Protein AF-A0A372RBR1-F1 (afdb_monomer_lite)

Secondary structure (DSSP, 8-state):
--------HHHHHHHHHHTT-------HHHHHHHHHHHHHHHHHHHHHHHHHHHHHHH---S-----TT---HHHHHHHHHHHHHHHHHHHHHHHHHHHHHTT-HHHHHHHHHHHHHHHHHHHHHHHHS-SS----HHHHHHHHHHHHHHHHHHHHHHHHHHHSHHHHTS-HHHHHHHHHHHHHHHHHHHHHHT--TT---TTHHHHHHHHHHHHH-S--SS-PEEEPTTS-EEE--S--S-S-----

Radius of gyration: 24.61 Å; chains: 1; bounding box: 73×68×64 Å

Sequence (248 aa):
MNTLGSISSETFQEMLSRVGISIAKVDRRIYLDAFFEIVNIQKILHREILFIIQELSKESTPTATIIENTLSIKEVWKKFIERLQFSIYDHLNTIGEIAESTHYSRHLLLVNVEILEFDLKLLTYKVRFPPNESTDFDDTKAIQERITEKCEDIKKRIMNLIESQRYKNSEEEFKNDIHLRLVNLLEYCNEIENWDVNLTDTSNIEEILETHQAIKTEFKSSGHWYECPNGHPCMIEDDYDGAMQMNK

Foldseek 3Di:
DDPPDPDDPVNVCVVCVVVVNDDPPPPVVVVLVVLVVVLVVLVVVLLVLVVVLVVVVVPDDPDDDCPPPDDPPSNVSVVVSVVSLVVSLVSLVVSLVVCVVVVVLLSNLVSLLVNLVSLLVVLLVCLVPPPDPDPDPVVQVVNLVVLLVSLVVSLVSLVVSCPDPSLVPDDPVSSVVSVVSSVVSNVSSVVSSPDDSPDPCSPVVVVVVVVVVVVVPPDPDDFDFDQDPVRDTDGDDPPPPDDDDDDD

pLDDT: mean 71.59, std 20.49, range [30.97, 96.56]

Structure (mmCIF, N/CA/C/O backbone):
data_AF-A0A372RBR1-F1
#
_entry.id   AF-A0A372RBR1-F1
#
loop_
_atom_site.group_PDB
_atom_site.id
_atom_site.type_symbol
_atom_site.label_atom_id
_atom_site.label_alt_id
_atom_site.label_comp_id
_atom_site.label_asym_id
_atom_site.label_entity_id
_atom_site.label_seq_id
_atom_site.pdbx_PDB_ins_code
_atom_site.Cartn_x
_atom_site.Cartn_y
_atom_site.Cartn_z
_atom_site.occupancy
_atom_site.B_iso_or_equiv
_atom_site.auth_seq_id
_atom_site.auth_comp_id
_atom_site.auth_asym_id
_atom_site.auth_atom_id
_atom_site.pdbx_PDB_model_num
ATOM 1 N N . MET A 1 1 ? -51.624 -3.659 -14.888 1.00 34.47 1 MET A N 1
ATOM 2 C CA . MET A 1 1 ? -50.584 -3.005 -14.066 1.00 34.47 1 MET A CA 1
ATOM 3 C C . MET A 1 1 ? -50.560 -3.721 -12.728 1.00 34.47 1 MET A C 1
ATOM 5 O O . MET A 1 1 ? -51.483 -3.532 -11.952 1.00 34.47 1 MET A O 1
ATOM 9 N N . ASN A 1 2 ? -49.584 -4.604 -12.506 1.00 36.75 2 ASN A N 1
ATOM 10 C CA . ASN A 1 2 ? -49.439 -5.331 -11.244 1.00 36.75 2 ASN A CA 1
ATOM 11 C C . ASN A 1 2 ? -48.364 -4.634 -10.411 1.00 36.75 2 ASN A C 1
ATOM 13 O O . ASN A 1 2 ? -47.176 -4.757 -10.695 1.00 36.75 2 ASN A O 1
ATOM 17 N N . THR A 1 3 ? -48.789 -3.879 -9.405 1.00 41.62 3 THR A N 1
ATOM 18 C CA . THR A 1 3 ? -47.922 -3.340 -8.356 1.00 41.62 3 THR A CA 1
ATOM 19 C C . THR A 1 3 ? -47.575 -4.464 -7.385 1.00 41.62 3 THR A C 1
ATOM 21 O O . THR A 1 3 ? -48.285 -4.696 -6.409 1.00 41.62 3 THR A O 1
ATOM 24 N N . LEU A 1 4 ? -46.486 -5.183 -7.667 1.00 42.56 4 LEU A N 1
ATOM 25 C CA . LEU A 1 4 ? -45.757 -5.930 -6.644 1.00 42.56 4 LEU A CA 1
ATOM 26 C C . LEU A 1 4 ? -45.160 -4.895 -5.686 1.00 42.56 4 LEU A C 1
ATOM 28 O O . LEU A 1 4 ? -44.156 -4.257 -5.995 1.00 42.56 4 LEU A O 1
ATOM 32 N N . GLY A 1 5 ? -45.837 -4.668 -4.561 1.00 46.50 5 GLY A N 1
ATOM 33 C CA . GLY A 1 5 ? -45.315 -3.831 -3.489 1.00 46.50 5 GLY A CA 1
ATOM 34 C C . GLY A 1 5 ? -44.011 -4.432 -2.976 1.00 46.50 5 GLY A C 1
ATOM 35 O O . GLY A 1 5 ? -43.984 -5.588 -2.556 1.00 46.50 5 GLY A O 1
ATOM 36 N N . SER A 1 6 ? -42.927 -3.661 -3.039 1.00 51.62 6 SER A N 1
ATOM 37 C CA . SER A 1 6 ? -41.656 -4.039 -2.432 1.00 51.62 6 SER A CA 1
ATOM 38 C C . SER A 1 6 ? -41.853 -4.129 -0.921 1.00 51.62 6 SER A C 1
ATOM 40 O O . SER A 1 6 ? -42.061 -3.114 -0.254 1.00 51.62 6 SER A O 1
ATOM 42 N N . ILE A 1 7 ? -41.813 -5.341 -0.382 1.00 55.34 7 ILE A N 1
ATOM 43 C CA . ILE A 1 7 ? -41.739 -5.555 1.062 1.00 55.34 7 ILE A CA 1
ATOM 44 C C . ILE A 1 7 ? -40.402 -4.962 1.520 1.00 55.34 7 ILE A C 1
ATOM 46 O O . ILE A 1 7 ? -39.363 -5.267 0.930 1.00 55.34 7 ILE A O 1
ATOM 50 N N . SER A 1 8 ? -40.415 -4.075 2.517 1.00 61.03 8 SER A N 1
ATOM 51 C CA . SER A 1 8 ? -39.169 -3.509 3.032 1.00 61.03 8 SER A CA 1
ATOM 52 C C . SER A 1 8 ? -38.343 -4.609 3.707 1.00 61.03 8 SER A C 1
ATOM 54 O O . SER A 1 8 ? -38.883 -5.552 4.291 1.00 61.03 8 SER A O 1
ATOM 56 N N . SER A 1 9 ? -37.015 -4.498 3.612 1.00 61.41 9 SER A N 1
ATOM 57 C CA . SER A 1 9 ? -36.069 -5.462 4.197 1.00 61.41 9 SER A CA 1
ATOM 58 C C . SER A 1 9 ? -36.362 -5.731 5.681 1.00 61.41 9 SER A C 1
ATOM 60 O O . SER A 1 9 ? -36.317 -6.876 6.127 1.00 61.41 9 SER A O 1
ATOM 62 N N . GLU A 1 10 ? -36.771 -4.697 6.422 1.00 63.06 10 GLU A N 1
ATOM 63 C CA . GLU A 1 10 ? -37.164 -4.798 7.831 1.00 63.06 10 GLU A CA 1
ATOM 64 C C . GLU A 1 10 ? -38.389 -5.695 8.037 1.00 63.06 10 GLU A C 1
ATOM 66 O O . GLU A 1 10 ? -38.348 -6.590 8.880 1.00 63.06 10 GLU A O 1
ATOM 71 N N . THR A 1 11 ? -39.446 -5.536 7.231 1.00 72.56 11 THR A N 1
ATOM 72 C CA . THR A 1 11 ? -40.657 -6.365 7.347 1.00 72.56 11 THR A CA 1
ATOM 73 C C . THR A 1 11 ? -40.379 -7.826 6.994 1.00 72.56 11 THR A C 1
ATOM 75 O O . THR A 1 11 ? -40.969 -8.728 7.581 1.00 72.56 11 THR A O 1
ATOM 78 N N . PHE A 1 12 ? -39.458 -8.083 6.061 1.00 69.88 12 PHE A N 1
ATOM 79 C CA . PHE A 1 12 ? -39.050 -9.440 5.695 1.00 69.88 12 PHE A CA 1
ATOM 80 C C . PHE A 1 12 ? -38.221 -10.115 6.800 1.00 69.88 12 PHE A C 1
ATOM 82 O O . PHE A 1 12 ? -38.472 -11.273 7.135 1.00 69.88 12 PHE A O 1
ATOM 89 N N . GLN A 1 13 ? -37.285 -9.390 7.424 1.00 66.62 13 GLN A N 1
ATOM 90 C CA . GLN A 1 13 ? -36.513 -9.918 8.556 1.00 66.62 13 GLN A CA 1
ATOM 91 C C . GLN A 1 13 ? -37.384 -10.183 9.787 1.00 66.62 13 GLN A C 1
ATOM 93 O O . GLN A 1 13 ? -37.211 -11.202 10.458 1.00 66.62 13 GLN A O 1
ATOM 98 N N . GLU A 1 14 ? -38.348 -9.304 10.062 1.00 70.88 14 GLU A N 1
ATOM 99 C CA . GLU A 1 14 ? -39.308 -9.487 11.151 1.00 70.88 14 GLU A CA 1
ATOM 100 C C . GLU A 1 14 ? -40.244 -10.679 10.892 1.00 70.88 14 GLU A C 1
ATOM 102 O O . GLU A 1 14 ? -40.638 -11.394 11.813 1.00 70.88 14 GLU A O 1
ATOM 107 N N . MET A 1 15 ? -40.579 -10.938 9.626 1.00 73.12 15 MET A N 1
ATOM 108 C CA . MET A 1 15 ? -41.380 -12.098 9.249 1.00 73.12 15 MET A CA 1
ATOM 109 C C . MET A 1 15 ? -40.594 -13.401 9.437 1.00 73.12 15 MET A C 1
ATOM 111 O O . MET A 1 15 ? -41.138 -14.343 10.004 1.00 73.12 15 MET A O 1
ATOM 115 N N . LEU A 1 16 ? -39.315 -13.442 9.043 1.00 68.81 16 LEU A N 1
ATOM 116 C CA . LEU A 1 16 ? -38.440 -14.612 9.211 1.00 68.81 16 LEU A CA 1
ATOM 117 C C . LEU A 1 16 ? -38.182 -14.956 10.686 1.00 68.81 16 LEU A C 1
ATOM 119 O O . LEU A 1 16 ? -38.242 -16.132 11.056 1.00 68.81 16 LEU A O 1
ATOM 123 N N . SER A 1 17 ? -37.994 -13.946 11.543 1.00 69.44 17 SER A N 1
ATOM 124 C CA . SER A 1 17 ? -37.812 -14.159 12.985 1.00 69.44 17 SER A CA 1
ATOM 125 C C . SER A 1 17 ? -39.060 -14.752 13.651 1.00 69.44 17 SER A C 1
ATOM 127 O O . SER A 1 17 ? -38.937 -15.626 14.510 1.00 69.44 17 SER A O 1
ATOM 129 N N . ARG A 1 18 ? -40.266 -14.363 13.206 1.00 74.19 18 ARG A N 1
ATOM 130 C CA . ARG A 1 18 ? -41.540 -14.934 13.683 1.00 74.19 18 ARG A CA 1
ATOM 131 C C . ARG A 1 18 ? -41.729 -16.406 13.313 1.00 74.19 18 ARG A C 1
ATOM 133 O O . ARG A 1 18 ? -42.450 -17.099 14.025 1.00 74.19 18 ARG A O 1
ATOM 140 N N . VAL A 1 19 ? -41.090 -16.897 12.246 1.00 82.44 19 VAL A N 1
ATOM 141 C CA . VAL A 1 19 ? -41.135 -18.323 11.850 1.00 82.44 19 VAL A CA 1
ATOM 142 C C . VAL A 1 19 ? -39.991 -19.147 12.456 1.00 82.44 19 VAL A C 1
ATOM 144 O O . VAL A 1 19 ? -39.803 -20.303 12.087 1.00 82.44 19 VAL A O 1
ATOM 147 N N . GLY A 1 20 ? -39.219 -18.572 13.386 1.00 55.72 20 GLY A N 1
ATOM 148 C CA . GLY A 1 20 ? -38.101 -19.254 14.043 1.00 55.72 20 GLY A CA 1
ATOM 149 C C . GLY A 1 20 ? -36.859 -19.417 13.162 1.00 55.72 20 GLY A C 1
ATOM 150 O O . GLY A 1 20 ? -35.935 -20.133 13.541 1.00 55.72 20 GLY A O 1
ATOM 151 N N . ILE A 1 21 ? -36.812 -18.752 12.003 1.00 59.09 21 ILE A N 1
ATOM 152 C CA . ILE A 1 21 ? -35.643 -18.738 11.123 1.00 59.09 21 ILE A CA 1
ATOM 153 C C . ILE A 1 21 ? -34.755 -17.581 11.578 1.00 59.09 21 ILE A C 1
ATOM 155 O O . ILE A 1 21 ? -35.040 -16.414 11.297 1.00 59.09 21 ILE A O 1
ATOM 159 N N . SER A 1 22 ? -33.672 -17.886 12.300 1.00 54.62 22 SER A N 1
ATOM 160 C CA . SER A 1 22 ? -32.636 -16.883 12.532 1.00 54.62 22 SER A CA 1
ATOM 161 C C . SER A 1 22 ? -31.852 -16.699 11.235 1.00 54.62 22 SER A C 1
ATOM 163 O O . SER A 1 22 ? -31.306 -17.640 10.659 1.00 54.62 22 SER A O 1
ATOM 165 N N . ILE A 1 23 ? -31.820 -15.470 10.729 1.00 56.50 23 ILE A N 1
ATOM 166 C CA . ILE A 1 23 ? -30.858 -15.120 9.690 1.00 56.50 23 ILE A CA 1
ATOM 167 C C . ILE A 1 23 ? -29.516 -15.058 10.409 1.00 56.50 23 ILE A C 1
ATOM 169 O O . ILE A 1 23 ? -29.337 -14.213 11.291 1.00 56.50 23 ILE A O 1
ATOM 173 N N . ALA A 1 24 ? -28.593 -15.955 10.067 1.00 53.66 24 ALA A N 1
ATOM 174 C CA . ALA A 1 24 ? -27.222 -15.857 10.540 1.00 53.66 24 ALA A CA 1
ATOM 175 C C . ALA A 1 24 ? -26.691 -14.472 10.146 1.00 53.66 24 ALA A C 1
ATOM 177 O O . ALA A 1 24 ? -26.483 -14.179 8.967 1.00 53.66 24 ALA A O 1
ATOM 178 N N . LYS A 1 25 ? -26.530 -13.580 11.129 1.00 54.41 25 LYS A N 1
ATOM 179 C CA . LYS A 1 25 ? -25.833 -12.313 10.925 1.00 54.41 25 LYS A CA 1
ATOM 180 C C . LYS A 1 25 ? -24.358 -12.663 10.802 1.00 54.41 25 LYS A C 1
ATOM 182 O O . LYS A 1 25 ? -23.659 -12.721 11.805 1.00 54.41 25 LYS A O 1
ATOM 187 N N . VAL A 1 26 ? -23.915 -12.962 9.583 1.00 57.12 26 VAL A N 1
ATOM 188 C CA . VAL A 1 26 ? -22.483 -13.043 9.291 1.00 57.12 26 VAL A CA 1
ATOM 189 C C . VAL A 1 26 ? -21.897 -11.686 9.659 1.00 57.12 26 VAL A C 1
ATOM 191 O O . VAL A 1 26 ? -22.360 -10.659 9.151 1.00 57.12 26 VAL A O 1
ATOM 194 N N . ASP A 1 27 ? -20.946 -11.678 10.592 1.00 66.69 27 ASP A N 1
ATOM 195 C CA . ASP A 1 27 ? -20.268 -10.452 10.989 1.00 66.69 27 ASP A CA 1
ATOM 196 C C . ASP A 1 27 ? -19.600 -9.862 9.745 1.00 66.69 27 ASP A C 1
ATOM 198 O O . ASP A 1 27 ? -18.783 -10.515 9.090 1.00 66.69 27 ASP A O 1
ATOM 202 N N . ARG A 1 28 ? -19.976 -8.627 9.390 1.00 68.31 28 ARG A N 1
ATOM 203 C CA . ARG A 1 28 ? -19.452 -7.957 8.195 1.00 68.31 28 ARG A CA 1
ATOM 204 C C . ARG A 1 28 ? -17.935 -7.779 8.260 1.00 68.31 28 ARG A C 1
ATOM 206 O O . ARG A 1 28 ? -17.296 -7.656 7.218 1.00 68.31 28 ARG A O 1
ATOM 213 N N . ARG A 1 29 ? -17.373 -7.845 9.468 1.00 73.81 29 ARG A N 1
ATOM 214 C CA . ARG A 1 29 ? -15.941 -7.925 9.739 1.00 73.81 29 ARG A CA 1
ATOM 215 C C . ARG A 1 29 ? -15.238 -9.033 8.950 1.00 73.81 29 ARG A C 1
ATOM 217 O O . ARG A 1 29 ? -14.199 -8.759 8.368 1.00 73.81 29 ARG A O 1
ATOM 224 N N . ILE A 1 30 ? -15.831 -10.228 8.857 1.00 75.69 30 ILE A N 1
ATOM 225 C CA . ILE A 1 30 ? -15.223 -11.379 8.162 1.00 75.69 30 ILE A CA 1
ATOM 226 C C . ILE A 1 30 ? -15.010 -11.065 6.677 1.00 75.69 30 ILE A C 1
ATOM 228 O O . ILE A 1 30 ? -14.001 -11.453 6.097 1.00 75.69 30 ILE A O 1
ATOM 232 N N . TYR A 1 31 ? -15.934 -10.322 6.061 1.00 80.75 31 TYR A N 1
ATOM 233 C CA . TYR A 1 31 ? -15.766 -9.902 4.672 1.00 80.75 31 TYR A CA 1
ATOM 234 C C . TYR A 1 31 ? -14.637 -8.886 4.528 1.00 80.75 31 TYR A C 1
ATOM 236 O O . TYR A 1 31 ? -13.843 -9.019 3.606 1.00 80.75 31 TYR A O 1
ATOM 244 N N . LEU A 1 32 ? -14.535 -7.900 5.427 1.00 84.06 32 LEU A N 1
ATOM 245 C CA . LEU A 1 32 ? -13.436 -6.930 5.384 1.00 84.06 32 LEU A CA 1
ATOM 246 C C . LEU A 1 32 ? -12.077 -7.612 5.548 1.00 84.06 32 LEU A C 1
ATOM 248 O O . LEU A 1 32 ? -11.161 -7.306 4.791 1.00 84.06 32 LEU A O 1
ATOM 252 N N . ASP A 1 33 ? -11.973 -8.562 6.476 1.00 83.75 33 ASP A N 1
ATOM 253 C CA . ASP A 1 33 ? -10.760 -9.356 6.676 1.00 83.75 33 ASP A CA 1
ATOM 254 C C . ASP A 1 33 ? -10.421 -10.156 5.400 1.00 83.75 33 ASP A C 1
ATOM 256 O O . ASP A 1 33 ? -9.300 -10.086 4.901 1.00 83.75 33 ASP A O 1
ATOM 260 N N . ALA A 1 34 ? -11.408 -10.813 4.778 1.00 84.69 34 ALA A N 1
ATOM 261 C CA . ALA A 1 34 ? -11.207 -11.520 3.511 1.00 84.69 34 ALA A CA 1
ATOM 262 C C . ALA A 1 34 ? -10.778 -10.592 2.356 1.00 84.69 34 ALA A C 1
ATOM 264 O O . ALA A 1 34 ? -9.946 -10.969 1.532 1.00 84.69 34 ALA A O 1
ATOM 265 N N . PHE A 1 35 ? -11.316 -9.370 2.283 1.00 88.00 35 PHE A N 1
ATOM 266 C CA . PHE A 1 35 ? -10.908 -8.392 1.273 1.00 88.00 35 PHE A CA 1
ATOM 267 C C . PHE A 1 35 ? -9.479 -7.884 1.495 1.00 88.00 35 PHE A C 1
ATOM 269 O O . PHE A 1 35 ? -8.761 -7.678 0.515 1.00 88.00 35 PHE A O 1
ATOM 276 N N . PHE A 1 36 ? -9.032 -7.739 2.746 1.00 85.56 36 PHE A N 1
ATOM 277 C CA . PHE A 1 36 ? -7.623 -7.462 3.030 1.00 85.56 36 PHE A CA 1
ATOM 278 C C . PHE A 1 36 ? -6.714 -8.599 2.556 1.00 85.56 36 PHE A C 1
ATOM 280 O O . PHE A 1 36 ? -5.683 -8.320 1.945 1.00 85.56 36 PHE A O 1
ATOM 287 N N . GLU A 1 37 ? -7.115 -9.860 2.723 1.00 86.94 37 GLU A N 1
ATOM 288 C CA . GLU A 1 37 ? -6.338 -10.988 2.194 1.00 86.94 37 GLU A CA 1
ATOM 289 C C . GLU A 1 37 ? -6.259 -10.994 0.663 1.00 86.94 37 GLU A C 1
ATOM 291 O O . GLU A 1 37 ? -5.200 -11.252 0.089 1.00 86.94 37 GLU A O 1
ATOM 296 N N . ILE A 1 38 ? -7.341 -10.620 -0.026 1.00 88.62 38 ILE A N 1
ATOM 297 C CA . ILE A 1 38 ? -7.308 -10.428 -1.484 1.00 88.62 38 ILE A CA 1
ATOM 298 C C . ILE A 1 38 ? -6.285 -9.347 -1.856 1.00 88.62 38 ILE A C 1
ATOM 300 O O . ILE A 1 38 ? -5.474 -9.557 -2.760 1.00 88.62 38 ILE A O 1
ATOM 304 N N . VAL A 1 39 ? -6.280 -8.213 -1.150 1.00 87.31 39 VAL A N 1
ATOM 305 C CA . VAL A 1 39 ? -5.297 -7.141 -1.372 1.00 87.31 39 VAL A CA 1
ATOM 306 C C . VAL A 1 39 ? -3.871 -7.631 -1.103 1.00 87.31 39 VAL A C 1
ATOM 308 O O . VAL A 1 39 ? -2.970 -7.320 -1.884 1.00 87.31 39 VAL A O 1
ATOM 311 N N . ASN A 1 40 ? -3.648 -8.434 -0.061 1.00 86.81 40 ASN A N 1
ATOM 312 C CA . ASN A 1 40 ? -2.340 -9.024 0.235 1.00 86.81 40 ASN A CA 1
ATOM 313 C C . ASN A 1 40 ? -1.847 -9.904 -0.920 1.00 86.81 40 ASN A C 1
ATOM 315 O O . ASN A 1 40 ? -0.719 -9.730 -1.387 1.00 86.81 40 ASN A O 1
ATOM 319 N N . ILE A 1 41 ? -2.707 -10.779 -1.449 1.00 84.31 41 ILE A N 1
ATOM 320 C CA . ILE A 1 41 ? -2.395 -11.616 -2.617 1.00 84.31 41 ILE A CA 1
ATOM 321 C C . ILE A 1 41 ? -2.060 -10.742 -3.832 1.00 84.31 41 ILE A C 1
ATOM 323 O O . ILE A 1 41 ? -1.073 -10.989 -4.524 1.00 84.31 41 ILE A O 1
ATOM 327 N N . GLN A 1 42 ? -2.833 -9.682 -4.081 1.00 89.44 42 GLN A N 1
ATOM 328 C CA . GLN A 1 42 ? -2.553 -8.751 -5.175 1.00 89.44 42 GLN A CA 1
ATOM 329 C C . GLN A 1 42 ? -1.211 -8.026 -4.999 1.00 89.44 42 GLN A C 1
ATOM 331 O O . GLN A 1 42 ? -0.492 -7.835 -5.978 1.00 89.44 42 GLN A O 1
ATOM 336 N N . LYS A 1 43 ? -0.835 -7.653 -3.769 1.00 83.94 43 LYS A N 1
ATOM 337 C CA . LYS A 1 43 ? 0.470 -7.046 -3.460 1.00 83.94 43 LYS A CA 1
ATOM 338 C C . LYS A 1 43 ? 1.632 -8.022 -3.675 1.00 83.94 43 LYS A C 1
ATOM 340 O O . LYS A 1 43 ? 2.685 -7.591 -4.137 1.00 83.94 43 LYS A O 1
ATOM 345 N N . ILE A 1 44 ? 1.447 -9.311 -3.381 1.00 83.62 44 ILE A N 1
ATOM 346 C CA . ILE A 1 44 ? 2.433 -10.359 -3.693 1.00 83.62 44 ILE A CA 1
ATOM 347 C C . ILE A 1 44 ? 2.586 -10.487 -5.212 1.00 83.62 44 ILE A C 1
ATOM 349 O O . ILE A 1 44 ? 3.696 -10.390 -5.727 1.00 83.62 44 ILE A O 1
ATOM 353 N N . LEU A 1 45 ? 1.473 -10.604 -5.944 1.00 86.50 45 LEU A N 1
ATOM 354 C CA . LEU A 1 45 ? 1.492 -10.662 -7.409 1.00 86.50 45 LEU A CA 1
ATOM 355 C C . LEU A 1 45 ? 2.165 -9.432 -8.026 1.00 86.50 45 LEU A C 1
ATOM 357 O O . LEU A 1 45 ? 2.916 -9.563 -8.987 1.00 86.50 45 LEU A O 1
ATOM 361 N N . HIS A 1 46 ? 1.922 -8.242 -7.471 1.00 87.06 46 HIS A N 1
ATOM 362 C CA . HIS A 1 46 ? 2.554 -7.000 -7.916 1.00 87.06 46 HIS A CA 1
ATOM 363 C C . HIS A 1 46 ? 4.084 -7.096 -7.871 1.00 87.06 46 HIS A C 1
ATOM 365 O O . HIS A 1 46 ? 4.729 -6.794 -8.875 1.00 87.06 46 HIS A O 1
ATOM 371 N N . ARG A 1 47 ? 4.646 -7.608 -6.770 1.00 82.75 47 ARG A N 1
ATOM 372 C CA . ARG A 1 47 ? 6.091 -7.836 -6.617 1.00 82.75 47 ARG A CA 1
ATOM 373 C C . ARG A 1 47 ? 6.631 -8.844 -7.633 1.00 82.75 47 ARG A C 1
ATOM 375 O O . ARG A 1 47 ? 7.626 -8.565 -8.295 1.00 82.75 47 ARG A O 1
ATOM 382 N N . GLU A 1 48 ? 5.959 -9.977 -7.810 1.00 83.75 48 GLU A N 1
ATOM 383 C CA . GLU A 1 48 ? 6.387 -10.996 -8.782 1.00 83.75 48 GLU A CA 1
ATOM 384 C C . GLU A 1 48 ? 6.409 -10.442 -10.215 1.00 83.75 48 GLU A C 1
ATOM 386 O O . GLU A 1 48 ? 7.337 -10.689 -10.986 1.00 83.75 48 GLU A O 1
ATOM 391 N N . ILE A 1 49 ? 5.423 -9.617 -10.578 1.00 86.56 49 ILE A N 1
ATOM 392 C CA . ILE A 1 49 ? 5.393 -8.976 -11.897 1.00 86.56 49 ILE A CA 1
ATOM 393 C C . ILE A 1 49 ? 6.534 -7.963 -12.045 1.00 86.56 49 ILE A C 1
ATOM 395 O O . ILE A 1 49 ? 7.132 -7.885 -13.121 1.00 86.56 49 ILE A O 1
ATOM 399 N N . LEU A 1 50 ? 6.867 -7.202 -10.993 1.00 83.25 50 LEU A N 1
ATOM 400 C CA . LEU A 1 50 ? 8.036 -6.316 -11.014 1.00 83.25 50 LEU A CA 1
ATOM 401 C C . LEU A 1 50 ? 9.315 -7.097 -11.299 1.00 83.25 50 LEU A C 1
ATOM 403 O O . LEU A 1 50 ? 10.111 -6.656 -12.129 1.00 83.25 50 LEU A O 1
ATOM 407 N N . PHE A 1 51 ? 9.494 -8.245 -10.647 1.00 82.69 51 PHE A N 1
ATOM 408 C CA . PHE A 1 51 ? 10.636 -9.123 -10.878 1.00 82.69 51 PHE A CA 1
ATOM 409 C C . PHE A 1 51 ? 10.687 -9.602 -12.337 1.00 82.69 51 PHE A C 1
ATOM 411 O O . PHE A 1 51 ? 11.709 -9.444 -13.004 1.00 82.69 51 PHE A O 1
ATOM 418 N N . ILE A 1 52 ? 9.561 -10.066 -12.891 1.00 83.31 52 ILE A N 1
ATOM 419 C CA . ILE A 1 52 ? 9.472 -10.478 -14.303 1.00 83.31 52 ILE A CA 1
ATOM 420 C C . ILE A 1 52 ? 9.866 -9.332 -15.249 1.00 83.31 52 ILE A C 1
ATOM 422 O O . ILE A 1 52 ? 10.645 -9.535 -16.181 1.00 83.31 52 ILE A O 1
ATOM 426 N N . ILE A 1 53 ? 9.363 -8.112 -15.024 1.00 82.50 53 ILE A N 1
ATOM 427 C CA . ILE A 1 53 ? 9.699 -6.941 -15.856 1.00 82.50 53 ILE A CA 1
ATOM 428 C C . ILE A 1 53 ? 11.202 -6.628 -15.791 1.00 82.50 53 ILE A C 1
ATOM 430 O O . ILE A 1 53 ? 11.798 -6.243 -16.806 1.00 82.50 53 ILE A O 1
ATOM 434 N N . GLN A 1 54 ? 11.820 -6.783 -14.618 1.00 79.31 54 GLN A N 1
ATOM 435 C CA . GLN A 1 54 ? 13.256 -6.580 -14.431 1.00 79.31 54 GLN A CA 1
ATOM 436 C C . GLN A 1 54 ? 14.075 -7.627 -15.187 1.00 79.31 54 GLN A C 1
ATOM 438 O O . GLN A 1 54 ? 14.979 -7.247 -15.929 1.00 79.31 54 GLN A O 1
ATOM 443 N N . GLU A 1 55 ? 13.735 -8.911 -15.074 1.00 79.12 55 GLU A N 1
ATOM 444 C CA . GLU A 1 55 ? 14.428 -9.988 -15.795 1.00 79.12 55 GLU A CA 1
ATOM 445 C C . GLU A 1 55 ? 14.308 -9.825 -17.316 1.00 79.12 55 GLU A C 1
ATOM 447 O O . GLU A 1 55 ? 15.313 -9.840 -18.028 1.00 79.12 55 GLU A O 1
ATOM 452 N N . LEU A 1 56 ? 13.113 -9.503 -17.821 1.00 79.00 56 LEU A N 1
ATOM 453 C CA . LEU A 1 56 ? 12.906 -9.207 -19.246 1.00 79.00 56 LEU A CA 1
ATOM 454 C C . LEU A 1 56 ? 13.704 -7.988 -19.736 1.00 79.00 56 LEU A C 1
ATOM 456 O O . LEU A 1 56 ? 13.961 -7.853 -20.932 1.00 79.00 56 LEU A O 1
ATOM 460 N N . SER A 1 57 ? 14.083 -7.077 -18.836 1.00 74.00 57 SER A N 1
ATOM 461 C CA . SER A 1 57 ? 14.929 -5.924 -19.167 1.00 74.00 57 SER A CA 1
ATOM 462 C C . SER A 1 57 ? 16.415 -6.281 -19.255 1.00 74.00 57 SER A C 1
ATOM 464 O O . SER A 1 57 ? 17.166 -5.531 -19.870 1.00 74.00 57 SER A O 1
ATOM 466 N N . LYS A 1 58 ? 16.840 -7.414 -18.680 1.00 73.44 58 LYS A N 1
ATOM 467 C CA . LYS A 1 58 ? 18.217 -7.928 -18.768 1.00 73.44 58 LYS A CA 1
ATOM 468 C C . LYS A 1 58 ? 18.447 -8.736 -20.050 1.00 73.44 58 LYS A C 1
ATOM 470 O O . LYS A 1 58 ? 19.552 -8.735 -20.584 1.00 73.44 58 LYS A O 1
ATOM 475 N N . GLU A 1 59 ? 17.410 -9.399 -20.563 1.00 63.06 59 GLU A N 1
ATOM 476 C CA . GLU A 1 59 ? 17.496 -10.295 -21.729 1.00 63.06 59 GLU A CA 1
ATOM 477 C C . GLU A 1 59 ? 17.539 -9.587 -23.097 1.00 63.06 59 GLU A C 1
ATOM 479 O O . GLU A 1 59 ? 17.758 -10.244 -24.119 1.00 63.06 59 GLU A O 1
ATOM 484 N N . SER A 1 60 ? 17.360 -8.262 -23.166 1.00 54.59 60 SER A N 1
ATOM 485 C CA . SER A 1 60 ? 17.324 -7.527 -24.438 1.00 54.59 60 SER A CA 1
ATOM 486 C C . SER A 1 60 ? 18.702 -7.448 -25.115 1.00 54.59 60 SER A C 1
ATOM 488 O O . SER A 1 60 ? 19.410 -6.447 -25.025 1.00 54.59 60 SER A O 1
ATOM 490 N N . THR A 1 61 ? 19.067 -8.510 -25.834 1.00 50.22 61 THR A N 1
ATOM 491 C CA . THR A 1 61 ? 20.119 -8.536 -26.860 1.00 50.22 61 THR A CA 1
ATOM 492 C C . THR A 1 61 ? 19.527 -8.239 -28.252 1.00 50.22 61 THR A C 1
ATOM 494 O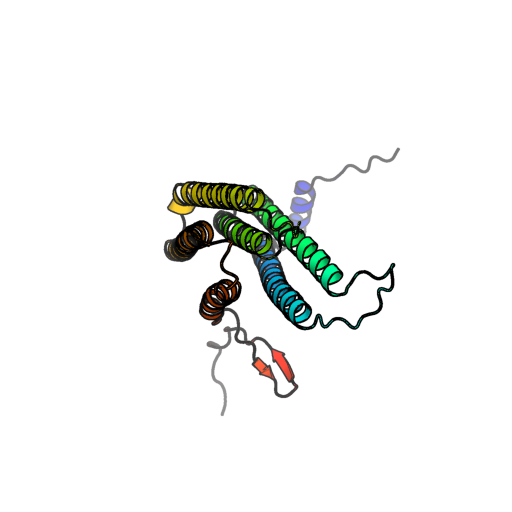 O . THR A 1 61 ? 18.373 -8.578 -28.530 1.00 50.22 61 THR A O 1
ATOM 497 N N . PRO A 1 62 ? 20.290 -7.600 -29.162 1.00 49.38 62 PRO A N 1
ATOM 498 C CA . PRO A 1 62 ? 19.771 -6.930 -30.358 1.00 49.38 62 PRO A CA 1
ATOM 499 C C . PRO A 1 62 ? 19.567 -7.884 -31.549 1.00 49.38 62 PRO A C 1
ATOM 501 O O . PRO A 1 62 ? 20.154 -7.686 -32.610 1.00 49.38 62 PRO A O 1
ATOM 504 N N . THR A 1 63 ? 18.747 -8.931 -31.397 1.00 48.03 63 THR A N 1
ATOM 505 C CA . THR A 1 63 ? 18.514 -9.891 -32.504 1.00 48.03 63 THR A CA 1
ATOM 506 C C . THR A 1 63 ? 17.046 -10.175 -32.822 1.00 48.03 63 THR A C 1
ATOM 508 O O . THR A 1 63 ? 16.757 -11.028 -33.657 1.00 48.03 63 THR A O 1
ATOM 511 N N . ALA A 1 64 ? 16.094 -9.462 -32.220 1.00 48.84 64 ALA A N 1
ATOM 512 C CA . ALA A 1 64 ? 14.684 -9.645 -32.551 1.00 48.84 64 ALA A CA 1
ATOM 513 C C . ALA A 1 64 ? 14.279 -8.716 -33.701 1.00 48.84 64 ALA A C 1
ATOM 515 O O . ALA A 1 64 ? 14.110 -7.509 -33.534 1.00 48.84 64 ALA A O 1
ATOM 516 N N . THR A 1 65 ? 14.141 -9.306 -34.885 1.00 45.34 65 THR A N 1
ATOM 517 C CA . THR A 1 65 ? 13.481 -8.725 -36.055 1.00 45.34 65 THR A CA 1
ATOM 518 C C . THR A 1 65 ? 12.172 -8.060 -35.624 1.00 45.34 65 THR A C 1
ATOM 520 O O . THR A 1 65 ? 11.308 -8.710 -35.037 1.00 45.34 65 THR A O 1
ATOM 523 N N . ILE A 1 66 ? 12.045 -6.757 -35.881 1.00 49.66 66 ILE A N 1
ATOM 524 C CA . ILE A 1 66 ? 10.866 -5.958 -35.535 1.00 49.66 66 ILE A CA 1
ATOM 525 C C . ILE A 1 66 ? 9.684 -6.491 -36.350 1.00 49.66 66 ILE A C 1
ATOM 527 O O . ILE A 1 66 ? 9.543 -6.192 -37.533 1.00 49.66 66 ILE A O 1
ATOM 531 N N . ILE A 1 67 ? 8.843 -7.315 -35.728 1.00 52.22 67 ILE A N 1
ATOM 532 C CA . ILE A 1 67 ? 7.511 -7.615 -36.247 1.00 52.22 67 ILE A CA 1
ATOM 533 C C . ILE A 1 67 ? 6.619 -6.467 -35.768 1.00 52.22 67 ILE A C 1
ATOM 535 O O . ILE A 1 67 ? 6.239 -6.399 -34.601 1.00 52.22 67 ILE A O 1
ATOM 539 N N . GLU A 1 68 ? 6.323 -5.552 -36.689 1.00 49.50 68 GLU A N 1
ATOM 540 C CA . GLU A 1 68 ? 5.702 -4.227 -36.503 1.00 49.50 68 GLU A CA 1
ATOM 541 C C . GLU A 1 68 ? 4.323 -4.210 -35.803 1.00 49.50 68 GLU A C 1
ATOM 543 O O . GLU A 1 68 ? 3.783 -3.140 -35.554 1.00 49.50 68 GLU A O 1
ATOM 548 N N . ASN A 1 69 ? 3.752 -5.366 -35.440 1.00 50.97 69 ASN A N 1
ATOM 549 C CA . ASN A 1 69 ? 2.391 -5.488 -34.896 1.00 50.97 69 ASN A CA 1
ATOM 550 C C . ASN A 1 69 ? 2.265 -6.343 -33.619 1.00 50.97 69 ASN A C 1
ATOM 552 O O . ASN A 1 69 ? 1.151 -6.595 -33.159 1.00 50.97 69 ASN A O 1
ATOM 556 N N . THR A 1 70 ? 3.368 -6.797 -33.021 1.00 55.72 70 THR A N 1
ATOM 557 C CA . THR A 1 70 ? 3.338 -7.577 -31.771 1.00 55.72 70 THR A CA 1
ATOM 558 C C . THR A 1 70 ? 3.810 -6.733 -30.594 1.00 55.72 70 THR A C 1
ATOM 560 O O . THR A 1 70 ? 4.977 -6.357 -30.526 1.00 55.72 70 THR A O 1
ATOM 563 N N . LEU A 1 71 ? 2.900 -6.449 -29.653 1.00 62.84 71 LEU A N 1
ATOM 564 C CA . LEU A 1 71 ? 3.234 -5.908 -28.331 1.00 62.84 71 LEU A CA 1
ATOM 565 C C . LEU A 1 71 ? 4.349 -6.764 -27.717 1.00 62.84 71 LEU A C 1
ATOM 567 O O . LEU A 1 71 ? 4.200 -7.984 -27.628 1.00 62.84 71 LEU A O 1
ATOM 571 N N . SER A 1 72 ? 5.460 -6.145 -27.312 1.00 81.00 72 SER A N 1
ATOM 572 C CA . SER A 1 72 ? 6.535 -6.895 -26.662 1.00 81.00 72 SER A CA 1
ATOM 573 C C . SER A 1 72 ? 6.012 -7.508 -25.359 1.00 81.00 72 SER A C 1
ATOM 575 O O . SER A 1 72 ? 5.170 -6.920 -24.677 1.00 81.00 72 SER A O 1
ATOM 577 N N . ILE A 1 73 ? 6.510 -8.691 -24.995 1.00 83.38 73 ILE A N 1
ATOM 578 C CA . ILE A 1 73 ? 6.111 -9.381 -23.756 1.00 83.38 73 ILE A CA 1
ATOM 579 C C . ILE A 1 73 ? 6.312 -8.459 -22.540 1.00 83.38 73 ILE A C 1
ATOM 581 O O . ILE A 1 73 ? 5.459 -8.403 -21.658 1.00 83.38 73 ILE A O 1
ATOM 585 N N . LYS A 1 74 ? 7.382 -7.652 -22.540 1.00 82.56 74 LYS A N 1
ATOM 586 C CA . LYS A 1 74 ? 7.646 -6.625 -21.522 1.00 82.56 74 LYS A CA 1
ATOM 587 C C . LYS A 1 74 ? 6.519 -5.590 -21.425 1.00 82.56 74 LYS A C 1
ATOM 589 O O . LYS A 1 74 ? 6.057 -5.298 -20.327 1.00 82.56 74 LYS A O 1
ATOM 594 N N . GLU A 1 75 ? 6.042 -5.069 -22.552 1.00 83.50 75 GLU A N 1
ATOM 595 C CA . GLU A 1 75 ? 4.938 -4.102 -22.573 1.00 83.50 75 GLU A CA 1
ATOM 596 C C . GLU A 1 75 ? 3.597 -4.727 -22.150 1.00 83.50 75 GLU A C 1
ATOM 598 O O . GLU A 1 75 ? 2.763 -4.057 -21.539 1.00 83.50 75 GLU A O 1
ATOM 603 N N . VAL A 1 76 ? 3.386 -6.024 -22.402 1.00 89.25 76 VAL A N 1
ATOM 604 C CA . VAL A 1 76 ? 2.224 -6.755 -21.864 1.00 89.25 76 VAL A CA 1
ATOM 605 C C . VAL A 1 76 ? 2.274 -6.806 -20.334 1.00 89.25 76 VAL A C 1
ATOM 607 O O . VAL A 1 76 ? 1.273 -6.493 -19.687 1.00 89.25 76 VAL A O 1
ATOM 610 N N . TRP A 1 77 ? 3.429 -7.133 -19.748 1.00 90.50 77 TRP A N 1
ATOM 611 C CA . TRP A 1 77 ? 3.600 -7.162 -18.291 1.00 90.50 77 TRP A CA 1
ATOM 612 C C . TRP A 1 77 ? 3.486 -5.776 -17.646 1.00 90.50 77 TRP A C 1
ATOM 614 O O . TRP A 1 77 ? 2.835 -5.658 -16.609 1.00 90.50 77 TRP A O 1
ATOM 624 N N . LYS A 1 78 ? 4.009 -4.717 -18.283 1.00 87.50 78 LYS A N 1
ATOM 625 C CA . LYS A 1 78 ? 3.802 -3.326 -17.832 1.00 87.50 78 LYS A CA 1
ATOM 626 C C . LYS A 1 78 ? 2.316 -2.948 -17.785 1.00 87.50 78 LYS A C 1
ATOM 628 O O . LYS A 1 78 ? 1.825 -2.443 -16.781 1.00 87.50 78 LYS A O 1
ATOM 633 N N . LYS A 1 79 ? 1.553 -3.276 -18.831 1.00 90.06 79 LYS A N 1
ATOM 634 C CA . LYS A 1 79 ? 0.098 -3.039 -18.834 1.00 90.06 79 LYS A CA 1
ATOM 635 C C . LYS A 1 79 ? -0.630 -3.867 -17.778 1.00 90.06 79 LYS A C 1
ATOM 637 O O . LYS A 1 79 ? -1.649 -3.428 -17.244 1.00 90.06 79 LYS A O 1
ATOM 642 N N . PHE A 1 80 ? -0.152 -5.078 -17.498 1.00 93.12 80 PHE A N 1
ATOM 643 C CA . PHE A 1 80 ? -0.751 -5.926 -16.473 1.00 93.12 80 PHE A CA 1
ATOM 644 C C . PHE A 1 80 ? -0.526 -5.361 -15.069 1.00 93.12 80 PHE A C 1
ATOM 646 O O . PHE A 1 80 ? -1.489 -5.263 -14.308 1.00 93.12 80 PHE A O 1
ATOM 653 N N . ILE A 1 81 ? 0.693 -4.918 -14.746 1.00 91.19 81 ILE A N 1
ATOM 654 C CA . ILE A 1 81 ? 0.979 -4.336 -13.432 1.00 91.19 81 ILE A CA 1
ATOM 655 C C . ILE A 1 81 ? 0.220 -3.025 -13.203 1.00 91.19 81 ILE A C 1
ATOM 657 O O . ILE A 1 81 ? -0.300 -2.824 -12.111 1.00 91.19 81 ILE A O 1
ATOM 661 N N . GLU A 1 82 ? 0.047 -2.186 -14.228 1.00 91.44 82 GLU A N 1
ATOM 662 C CA . GLU A 1 82 ? -0.774 -0.967 -14.141 1.00 91.44 82 GLU A CA 1
ATOM 663 C C . GLU A 1 82 ? -2.241 -1.283 -13.813 1.00 91.44 82 GLU A C 1
ATOM 665 O O . GLU A 1 82 ? -2.857 -0.643 -12.957 1.00 91.44 82 GLU A O 1
ATOM 670 N N . ARG A 1 83 ? -2.811 -2.313 -14.453 1.00 94.88 83 ARG A N 1
ATOM 671 C CA . ARG A 1 83 ? -4.178 -2.776 -14.159 1.00 94.88 83 ARG A CA 1
ATOM 672 C C . ARG A 1 83 ? -4.296 -3.362 -12.759 1.00 94.88 83 ARG A C 1
ATOM 674 O O . ARG A 1 83 ? -5.291 -3.116 -12.081 1.00 94.88 83 ARG A O 1
ATOM 681 N N . LEU A 1 84 ? -3.296 -4.128 -12.328 1.00 94.88 84 LEU A N 1
ATOM 682 C CA . LEU A 1 84 ? -3.249 -4.674 -10.977 1.00 94.88 84 LEU A CA 1
ATOM 683 C C . LEU A 1 84 ? -3.171 -3.551 -9.940 1.00 94.88 84 LEU A C 1
ATOM 685 O O . LEU A 1 84 ? -3.899 -3.590 -8.953 1.00 94.88 84 LEU A O 1
ATOM 689 N N . GLN A 1 85 ? -2.358 -2.522 -10.192 1.00 93.31 85 GLN A N 1
ATOM 690 C CA . GLN A 1 85 ? -2.252 -1.363 -9.313 1.00 93.31 85 GLN A CA 1
ATOM 691 C C . GLN A 1 85 ? -3.587 -0.632 -9.168 1.00 93.31 85 GLN A C 1
ATOM 693 O O . GLN A 1 85 ? -3.990 -0.307 -8.052 1.00 93.31 85 GLN A O 1
ATOM 698 N N . PHE A 1 86 ? -4.295 -0.426 -10.282 1.00 94.62 86 PHE A N 1
ATOM 699 C CA . PHE A 1 86 ? -5.638 0.146 -10.261 1.00 94.62 86 PHE A CA 1
ATOM 700 C C . PHE A 1 86 ? -6.611 -0.715 -9.442 1.00 94.62 86 PHE A C 1
ATOM 702 O O . PHE A 1 86 ? -7.337 -0.186 -8.608 1.00 94.62 86 PHE A O 1
ATOM 709 N N . SER A 1 87 ? -6.588 -2.040 -9.624 1.00 95.62 87 SER A N 1
ATOM 710 C CA . SER A 1 87 ? -7.462 -2.954 -8.878 1.00 95.62 87 SER A CA 1
ATOM 711 C C . SER A 1 87 ? -7.176 -2.964 -7.374 1.00 95.62 87 SER A C 1
ATOM 713 O O . SER A 1 87 ? -8.123 -2.967 -6.593 1.00 95.62 87 SER A O 1
ATOM 715 N N . ILE A 1 88 ? -5.905 -2.931 -6.957 1.00 94.19 88 ILE A N 1
ATOM 716 C CA . ILE A 1 88 ? -5.534 -2.827 -5.535 1.00 94.19 88 ILE A CA 1
ATOM 717 C C . ILE A 1 88 ? -6.112 -1.543 -4.937 1.00 94.19 88 ILE A C 1
ATOM 719 O O . ILE A 1 88 ? -6.714 -1.573 -3.866 1.00 94.19 88 ILE A O 1
ATOM 723 N N . TYR A 1 89 ? -5.946 -0.421 -5.640 1.00 94.94 89 TYR A N 1
ATOM 724 C CA . TYR A 1 89 ? -6.442 0.873 -5.185 1.00 94.94 89 TYR A CA 1
ATOM 725 C C . TYR A 1 89 ? -7.974 0.889 -5.059 1.00 94.94 89 TYR A C 1
ATOM 727 O O . TYR A 1 89 ? -8.508 1.353 -4.055 1.00 94.94 89 TYR A O 1
ATOM 735 N N . ASP A 1 90 ? -8.679 0.330 -6.044 1.00 95.50 90 ASP A N 1
ATOM 736 C CA . ASP A 1 90 ? -10.142 0.225 -6.050 1.00 95.50 90 ASP A CA 1
ATOM 737 C C . ASP A 1 90 ? -10.670 -0.639 -4.891 1.00 95.50 90 ASP A C 1
ATOM 739 O O . ASP A 1 90 ? -11.591 -0.240 -4.171 1.00 95.50 90 ASP A O 1
ATOM 743 N N . HIS A 1 91 ? -10.027 -1.783 -4.632 1.00 95.06 91 HIS A N 1
ATOM 744 C CA . HIS A 1 91 ? -10.356 -2.629 -3.485 1.00 95.06 91 HIS A CA 1
ATOM 745 C C . HIS A 1 91 ? -10.117 -1.912 -2.153 1.00 95.06 91 HIS A C 1
ATOM 747 O O . HIS A 1 91 ? -10.983 -1.952 -1.282 1.00 95.06 91 HIS A O 1
ATOM 753 N N . LEU A 1 92 ? -8.985 -1.219 -1.993 1.00 96.12 92 LEU A N 1
ATOM 754 C CA . LEU A 1 92 ? -8.693 -0.453 -0.780 1.00 96.12 92 LEU A CA 1
ATOM 755 C C . LEU A 1 92 ? -9.726 0.658 -0.544 1.00 96.12 92 LEU A C 1
ATOM 757 O O . LEU A 1 92 ? -10.234 0.793 0.568 1.00 96.12 92 LEU A O 1
ATOM 761 N N . ASN A 1 93 ? -10.108 1.409 -1.577 1.00 95.81 93 ASN A N 1
ATOM 762 C CA . ASN A 1 93 ? -11.151 2.430 -1.438 1.00 95.81 93 ASN A CA 1
ATOM 763 C C . ASN A 1 93 ? -12.497 1.813 -1.053 1.00 95.81 93 ASN A C 1
ATOM 765 O O . ASN A 1 93 ? -13.150 2.300 -0.133 1.00 95.81 93 ASN A O 1
ATOM 769 N N . THR A 1 94 ? -12.870 0.698 -1.684 1.00 94.00 94 THR A N 1
ATOM 770 C CA . THR A 1 94 ? -14.111 -0.024 -1.370 1.00 94.00 94 THR A CA 1
ATOM 771 C C . THR A 1 94 ? -14.131 -0.502 0.086 1.00 94.00 94 THR A C 1
ATOM 773 O O . THR A 1 94 ? -15.124 -0.314 0.792 1.00 94.00 94 THR A O 1
ATOM 776 N N . ILE A 1 95 ? -13.026 -1.078 0.575 1.00 92.75 95 ILE A N 1
ATOM 777 C CA . ILE A 1 95 ? -12.866 -1.461 1.988 1.00 92.75 95 ILE A CA 1
ATOM 778 C C . ILE A 1 95 ? -13.045 -0.232 2.889 1.00 92.75 95 ILE A C 1
ATOM 780 O O . ILE A 1 95 ? -13.743 -0.318 3.900 1.00 92.75 95 ILE A O 1
ATOM 784 N N . GLY A 1 96 ? -12.455 0.909 2.522 1.00 94.12 96 GLY A N 1
ATOM 785 C CA . GLY A 1 96 ? -12.566 2.164 3.265 1.00 94.12 96 GLY A CA 1
ATOM 786 C C . GLY A 1 96 ? -13.991 2.701 3.355 1.00 94.12 96 GLY A C 1
ATOM 787 O O . GLY A 1 96 ? -14.462 3.012 4.451 1.00 94.12 96 GLY A O 1
ATOM 788 N N . GLU A 1 97 ? -14.705 2.745 2.232 1.00 94.25 97 GLU A N 1
ATOM 789 C CA . GLU A 1 97 ? -16.107 3.167 2.174 1.00 94.25 97 GLU A CA 1
ATOM 790 C C . GLU A 1 97 ? -17.002 2.269 3.033 1.00 94.25 97 GLU A C 1
ATOM 792 O O . GLU A 1 97 ? -17.813 2.758 3.830 1.00 94.25 97 GLU A O 1
ATOM 797 N N . ILE A 1 98 ? -16.820 0.948 2.929 1.00 90.06 98 ILE A N 1
ATOM 798 C CA . ILE A 1 98 ? -17.579 -0.011 3.733 1.00 90.06 98 ILE A CA 1
ATOM 799 C C . ILE A 1 98 ? -17.251 0.186 5.212 1.00 90.06 98 ILE A C 1
ATOM 801 O O . ILE A 1 98 ? -18.175 0.368 6.002 1.00 90.06 98 ILE A O 1
ATOM 805 N N . ALA A 1 99 ? -15.971 0.216 5.590 1.00 89.88 99 ALA A N 1
ATOM 806 C CA . ALA A 1 99 ? -15.552 0.352 6.982 1.00 89.88 99 ALA A CA 1
ATOM 807 C C . ALA A 1 99 ? -16.034 1.666 7.626 1.00 89.88 99 ALA A C 1
ATOM 809 O O . ALA A 1 99 ? -16.393 1.660 8.807 1.00 89.88 99 ALA A O 1
ATOM 810 N N . GLU A 1 100 ? -16.097 2.773 6.874 1.00 92.12 100 GLU A N 1
ATOM 811 C CA . GLU A 1 100 ? -16.643 4.053 7.356 1.00 92.12 100 GLU A CA 1
ATOM 812 C C . GLU A 1 100 ? -18.160 3.938 7.545 1.00 92.12 100 GLU A C 1
ATOM 814 O O . GLU A 1 100 ? -18.668 4.243 8.626 1.00 92.12 100 GLU A O 1
ATOM 819 N N . SER A 1 101 ? -18.875 3.402 6.547 1.00 89.31 101 SER A N 1
ATOM 820 C CA . SER A 1 101 ? -20.339 3.250 6.586 1.00 89.31 101 SER A CA 1
ATOM 821 C C . SER A 1 101 ? -20.837 2.274 7.661 1.00 89.31 101 SER A C 1
ATOM 823 O O . SER A 1 101 ? -21.955 2.416 8.157 1.00 89.31 101 SER A O 1
ATOM 825 N N . THR A 1 102 ? -20.021 1.286 8.039 1.00 85.12 102 THR A N 1
ATOM 826 C CA . THR A 1 102 ? -20.338 0.303 9.086 1.00 85.12 102 THR A CA 1
ATOM 827 C C . THR A 1 102 ? -19.656 0.603 10.418 1.00 85.12 102 THR A C 1
ATOM 829 O O . THR A 1 102 ? -19.771 -0.197 11.345 1.00 85.12 102 THR A O 1
ATOM 832 N N . HIS A 1 103 ? -18.951 1.733 10.531 1.00 85.31 103 HIS A N 1
ATOM 833 C CA . HIS A 1 103 ? -18.241 2.171 11.735 1.00 85.31 103 HIS A CA 1
ATOM 834 C C . HIS A 1 103 ? -17.210 1.165 12.283 1.00 85.31 103 HIS A C 1
ATOM 836 O O . HIS A 1 103 ? -16.939 1.133 13.487 1.00 85.31 103 HIS A O 1
ATOM 842 N N . TYR A 1 104 ? -16.575 0.377 11.411 1.00 87.88 104 TYR A N 1
ATOM 843 C CA . TYR A 1 104 ? -15.451 -0.481 11.794 1.00 87.88 104 TYR A CA 1
ATOM 844 C C . TYR A 1 104 ? -14.157 0.336 11.841 1.00 87.88 104 TYR A C 1
ATOM 846 O O . TYR A 1 104 ? -13.341 0.344 10.920 1.00 87.88 104 TYR A O 1
ATOM 854 N N . SER A 1 105 ? -13.976 1.047 12.953 1.00 86.81 105 SER A N 1
ATOM 855 C CA . SER A 1 105 ? -12.869 1.985 13.169 1.00 86.81 105 SER A CA 1
ATOM 856 C C . SER A 1 105 ? -11.481 1.361 12.992 1.00 86.81 105 SER A C 1
ATOM 858 O O . SER A 1 105 ? -10.600 2.015 12.436 1.00 86.81 105 SER A O 1
ATOM 860 N N . ARG A 1 106 ? -11.286 0.108 13.425 1.00 88.94 106 ARG A N 1
ATOM 861 C CA . ARG A 1 106 ? -10.015 -0.621 13.279 1.00 88.94 106 ARG A CA 1
ATOM 862 C C . ARG A 1 106 ? -9.673 -0.852 11.807 1.00 88.94 106 ARG A C 1
ATOM 864 O O . ARG A 1 106 ? -8.600 -0.454 11.368 1.00 88.94 106 ARG A O 1
ATOM 871 N N . HIS A 1 107 ? -10.601 -1.430 11.045 1.00 90.19 107 HIS A N 1
ATOM 872 C CA . HIS A 1 107 ? -10.450 -1.687 9.608 1.00 90.19 107 HIS A CA 1
ATOM 873 C C . HIS A 1 107 ? -10.233 -0.408 8.821 1.00 90.19 107 HIS A C 1
ATOM 875 O O . HIS A 1 107 ? -9.423 -0.380 7.902 1.00 90.19 107 HIS A O 1
ATOM 881 N N . LEU A 1 108 ? -10.902 0.670 9.218 1.00 91.75 108 LEU A N 1
ATOM 882 C CA . LEU A 1 108 ? -10.720 1.941 8.549 1.00 91.75 108 LEU A CA 1
ATOM 883 C C . LEU A 1 108 ? -9.375 2.604 8.859 1.00 91.75 108 LEU A C 1
ATOM 885 O O . LEU A 1 108 ? -8.789 3.259 8.005 1.00 91.75 108 LEU A O 1
ATOM 889 N N . LEU A 1 109 ? -8.857 2.442 10.076 1.00 91.06 109 LEU A N 1
ATOM 890 C CA . LEU A 1 109 ? -7.491 2.872 10.360 1.00 91.06 109 LEU A CA 1
ATOM 891 C C . LEU A 1 109 ? -6.495 2.052 9.534 1.00 91.06 109 LEU A C 1
ATOM 893 O O . LEU A 1 109 ? -5.604 2.626 8.917 1.00 91.06 109 LEU A O 1
ATOM 897 N N . LEU A 1 110 ? -6.696 0.734 9.482 1.00 92.06 110 LEU A N 1
ATOM 898 C CA . LEU A 1 110 ? -5.851 -0.189 8.735 1.00 92.06 110 LEU A CA 1
ATOM 899 C C . LEU A 1 110 ? -5.823 0.151 7.241 1.00 92.06 110 LEU A C 1
ATOM 901 O O . LEU A 1 110 ? -4.747 0.354 6.693 1.00 92.06 110 LEU A O 1
ATOM 905 N N . VAL A 1 111 ? -6.979 0.297 6.590 1.00 94.00 111 VAL A N 1
ATOM 906 C CA . VAL A 1 111 ? -7.039 0.582 5.147 1.00 94.00 111 VAL A CA 1
ATOM 907 C C . VAL A 1 111 ? -6.412 1.929 4.791 1.00 94.00 111 VAL A C 1
ATOM 909 O O . VAL A 1 111 ? -5.745 2.033 3.768 1.00 94.00 111 VAL A O 1
ATOM 912 N N . ASN A 1 112 ? -6.534 2.942 5.655 1.00 94.88 112 ASN A N 1
ATOM 913 C CA . ASN A 1 112 ? -5.870 4.225 5.434 1.00 94.88 112 ASN A CA 1
ATOM 914 C C . ASN A 1 112 ? -4.342 4.075 5.433 1.00 94.88 112 ASN A C 1
ATOM 916 O O . ASN A 1 112 ? -3.665 4.710 4.628 1.00 94.88 112 ASN A O 1
ATOM 920 N N . VAL A 1 113 ? -3.799 3.219 6.302 1.00 93.38 113 VAL A N 1
ATOM 921 C CA . VAL A 1 113 ? -2.364 2.895 6.319 1.00 93.38 113 VAL A CA 1
ATOM 922 C C . VAL A 1 113 ? -1.979 2.088 5.081 1.00 93.38 113 VAL A C 1
ATOM 924 O O . VAL A 1 113 ? -0.996 2.423 4.426 1.00 93.38 113 VAL A O 1
ATOM 927 N N . GLU A 1 114 ? -2.777 1.084 4.704 1.00 92.56 114 GLU A N 1
ATOM 928 C CA . GLU A 1 114 ? -2.546 0.277 3.497 1.00 92.56 114 GLU A CA 1
ATOM 929 C C . GLU A 1 114 ? -2.526 1.128 2.215 1.00 92.56 114 GLU A C 1
ATOM 931 O O . GLU A 1 114 ? -1.724 0.855 1.321 1.00 92.56 114 GLU A O 1
ATOM 936 N N . ILE A 1 115 ? -3.386 2.152 2.126 1.00 95.06 115 ILE A N 1
ATOM 937 C CA . ILE A 1 115 ? -3.416 3.121 1.019 1.00 95.06 115 ILE A CA 1
ATOM 938 C C . ILE A 1 115 ? -2.131 3.946 0.997 1.00 95.06 115 ILE A C 1
ATOM 940 O O . ILE A 1 115 ? -1.531 4.091 -0.063 1.00 95.06 115 ILE A O 1
ATOM 944 N N . LEU A 1 116 ? -1.680 4.459 2.145 1.00 94.31 116 LEU A N 1
ATOM 945 C CA . LEU A 1 116 ? -0.454 5.260 2.222 1.00 94.31 116 LEU A CA 1
ATOM 946 C C . LEU A 1 116 ? 0.791 4.446 1.836 1.00 94.31 116 LEU A C 1
ATOM 948 O O . LEU A 1 116 ? 1.622 4.915 1.060 1.00 94.31 116 LEU A O 1
ATOM 952 N N . GLU A 1 117 ? 0.893 3.206 2.316 1.00 90.44 117 GLU A N 1
ATOM 953 C CA . GLU A 1 117 ? 1.960 2.283 1.912 1.00 90.44 117 GLU A CA 1
ATOM 954 C C . GLU A 1 117 ? 1.907 1.971 0.412 1.00 90.44 117 GLU A C 1
ATOM 956 O O . GLU A 1 117 ? 2.941 1.859 -0.249 1.00 90.44 117 GLU A O 1
ATOM 961 N N . PHE A 1 118 ? 0.704 1.829 -0.145 1.00 90.62 118 PHE A N 1
ATOM 962 C CA . PHE A 1 118 ? 0.537 1.541 -1.562 1.00 90.62 118 PHE A CA 1
ATOM 963 C C . PHE A 1 118 ? 0.833 2.753 -2.459 1.00 90.62 118 PHE A C 1
ATOM 965 O O . PHE A 1 118 ? 1.452 2.590 -3.511 1.00 90.62 118 PHE A O 1
ATOM 972 N N . ASP A 1 119 ? 0.474 3.963 -2.030 1.00 90.94 119 ASP A N 1
ATOM 973 C CA . ASP A 1 119 ? 0.829 5.210 -2.715 1.00 90.94 119 ASP A CA 1
ATOM 974 C C . ASP A 1 119 ? 2.345 5.367 -2.834 1.00 90.94 119 ASP A C 1
ATOM 976 O O . ASP A 1 119 ? 2.846 5.739 -3.900 1.00 90.94 119 ASP A O 1
ATOM 980 N N . LEU A 1 120 ? 3.079 5.024 -1.772 1.00 87.19 120 LEU A N 1
ATOM 981 C CA . LEU A 1 120 ? 4.535 5.028 -1.799 1.00 87.19 120 LEU A CA 1
ATOM 982 C C . LEU A 1 120 ? 5.080 3.989 -2.789 1.00 87.19 120 LEU A C 1
ATOM 984 O O . LEU A 1 120 ? 5.923 4.321 -3.618 1.00 87.19 120 LEU A O 1
ATOM 988 N N . LYS A 1 121 ? 4.550 2.757 -2.787 1.00 85.06 121 LYS A N 1
ATOM 989 C CA . LYS A 1 121 ? 4.930 1.730 -3.779 1.00 85.06 121 LYS A CA 1
ATOM 990 C C . LYS A 1 121 ? 4.675 2.189 -5.217 1.00 85.06 121 LYS A C 1
ATOM 992 O O . LYS A 1 121 ? 5.494 1.941 -6.105 1.00 85.06 121 LYS A O 1
ATOM 997 N N . LEU A 1 122 ? 3.551 2.861 -5.466 1.00 86.00 122 LEU A N 1
ATOM 998 C CA . LEU A 1 122 ? 3.224 3.411 -6.781 1.00 86.00 122 LEU A CA 1
ATOM 999 C C . LEU A 1 122 ? 4.192 4.531 -7.181 1.00 86.00 122 LEU A C 1
ATOM 1001 O O . LEU A 1 122 ? 4.554 4.628 -8.356 1.00 86.00 122 LEU A O 1
ATOM 1005 N N . LEU A 1 123 ? 4.610 5.365 -6.225 1.00 84.00 123 LEU A N 1
ATOM 1006 C CA . LEU A 1 123 ? 5.625 6.389 -6.448 1.00 84.00 123 LEU A CA 1
ATOM 1007 C C . LEU A 1 123 ? 6.952 5.742 -6.858 1.00 84.00 123 LEU A C 1
ATOM 1009 O O . LEU A 1 123 ? 7.445 6.045 -7.941 1.00 84.00 123 LEU A O 1
ATOM 1013 N N . THR A 1 124 ? 7.459 4.782 -6.081 1.00 81.06 124 THR A N 1
ATOM 1014 C CA . THR A 1 124 ? 8.705 4.056 -6.381 1.00 81.06 124 THR A CA 1
ATOM 1015 C C . THR A 1 124 ? 8.671 3.403 -7.763 1.00 81.06 124 THR A C 1
ATOM 1017 O O . THR A 1 124 ? 9.624 3.523 -8.533 1.00 81.06 124 THR A O 1
ATOM 1020 N N . TYR A 1 125 ? 7.547 2.775 -8.128 1.00 80.44 125 TYR A N 1
ATOM 1021 C CA . TYR A 1 125 ? 7.364 2.199 -9.463 1.00 80.44 125 TYR A CA 1
ATOM 1022 C C . TYR A 1 125 ? 7.512 3.244 -10.576 1.00 80.44 125 TYR A C 1
ATOM 1024 O O . TYR A 1 125 ? 8.221 3.004 -11.551 1.00 80.44 125 TYR A O 1
ATOM 1032 N N . LYS A 1 126 ? 6.875 4.412 -10.431 1.00 79.25 126 LYS A N 1
ATOM 1033 C CA . LYS A 1 126 ? 6.921 5.486 -11.437 1.00 79.25 126 LYS A CA 1
ATOM 1034 C C . LYS A 1 126 ? 8.306 6.097 -11.593 1.00 79.25 126 LYS A C 1
ATOM 1036 O O . LYS A 1 126 ? 8.648 6.500 -12.699 1.00 79.25 126 LYS A O 1
ATOM 1041 N N . VAL A 1 127 ? 9.083 6.167 -10.514 1.00 76.25 127 VAL A N 1
ATOM 1042 C CA . VAL A 1 127 ? 10.470 6.644 -10.587 1.00 76.25 127 VAL A CA 1
ATOM 1043 C C . VAL A 1 127 ? 11.353 5.626 -11.309 1.00 76.25 127 VAL A C 1
ATOM 1045 O O . VAL A 1 127 ? 12.178 6.002 -12.133 1.00 76.25 127 VAL A O 1
ATOM 1048 N N . ARG A 1 128 ? 11.139 4.327 -11.066 1.00 72.62 128 ARG A N 1
ATOM 1049 C CA . ARG A 1 128 ? 11.907 3.245 -11.701 1.00 72.62 128 ARG A CA 1
ATOM 1050 C C . ARG A 1 128 ? 11.557 3.022 -13.174 1.00 72.62 128 ARG A C 1
ATOM 1052 O O . ARG A 1 128 ? 12.420 2.644 -13.961 1.00 72.62 128 ARG A O 1
ATOM 1059 N N . PHE A 1 129 ? 10.294 3.223 -13.538 1.00 70.75 129 PHE A N 1
ATOM 1060 C CA . PHE A 1 129 ? 9.779 3.027 -14.892 1.00 70.75 129 PHE A CA 1
ATOM 1061 C C . PHE A 1 129 ? 9.082 4.303 -15.383 1.00 70.75 129 PHE A C 1
ATOM 1063 O O . PHE A 1 129 ? 7.849 4.335 -15.474 1.00 70.75 129 PHE A O 1
ATOM 1070 N N . PRO A 1 130 ? 9.843 5.371 -15.684 1.00 67.19 130 PRO A N 1
ATOM 1071 C CA . PRO A 1 130 ? 9.263 6.609 -16.173 1.00 67.19 130 PRO A CA 1
ATOM 1072 C C . PRO A 1 130 ? 8.566 6.380 -17.529 1.00 67.19 130 PRO A C 1
ATOM 1074 O O . PRO A 1 130 ? 9.066 5.629 -18.368 1.00 67.19 130 PRO A O 1
ATOM 1077 N N . PRO A 1 131 ? 7.406 7.017 -17.770 1.00 58.94 131 PRO A N 1
ATOM 1078 C CA . PRO A 1 131 ? 6.630 6.827 -18.998 1.00 58.94 131 PRO A CA 1
ATOM 1079 C C . PRO A 1 131 ? 7.301 7.409 -20.253 1.00 58.94 131 PRO A C 1
ATOM 1081 O O . PRO A 1 131 ? 6.985 6.971 -21.355 1.00 58.94 131 PRO A O 1
ATOM 1084 N N . ASN A 1 132 ? 8.229 8.359 -20.092 1.00 56.78 132 ASN A N 1
ATOM 1085 C CA . ASN A 1 132 ? 9.034 8.922 -21.172 1.00 56.78 132 ASN A CA 1
ATOM 1086 C C . ASN A 1 132 ? 10.511 8.625 -20.886 1.00 56.78 132 ASN A C 1
ATOM 1088 O O . ASN A 1 132 ? 11.039 9.069 -19.872 1.00 56.78 132 ASN A O 1
ATOM 1092 N N . GLU A 1 133 ? 11.187 7.910 -21.784 1.00 51.44 133 GLU A N 1
ATOM 1093 C CA . GLU A 1 133 ? 12.642 7.682 -21.747 1.00 51.44 133 GLU A CA 1
ATOM 1094 C C . GLU A 1 133 ? 13.438 8.944 -22.170 1.00 51.44 133 GLU A C 1
ATOM 1096 O O . GLU A 1 133 ? 14.487 8.836 -22.803 1.00 51.44 133 GLU A O 1
ATOM 1101 N N . SER A 1 134 ? 12.942 10.160 -21.900 1.00 49.44 134 SER A N 1
ATOM 1102 C CA . SER A 1 134 ? 13.682 11.391 -22.206 1.00 49.44 134 SER A CA 1
ATOM 1103 C C . SER A 1 134 ? 14.670 11.701 -21.082 1.00 49.44 134 SER A C 1
ATOM 1105 O O . SER A 1 134 ? 14.306 12.019 -19.956 1.00 49.44 134 SER A O 1
ATOM 1107 N N . THR A 1 135 ? 15.955 11.583 -21.403 1.00 51.16 135 THR A N 1
ATOM 1108 C CA . THR A 1 135 ? 17.099 11.870 -20.527 1.00 51.16 135 THR A CA 1
ATOM 1109 C C . THR A 1 135 ? 17.467 13.357 -20.530 1.00 51.16 135 THR A C 1
ATOM 1111 O O . THR A 1 135 ? 18.644 13.692 -20.679 1.00 51.16 135 THR A O 1
ATOM 1114 N N . ASP A 1 136 ? 16.487 14.260 -20.455 1.00 54.69 136 ASP A N 1
ATOM 1115 C CA . ASP A 1 136 ? 16.768 15.698 -20.425 1.00 54.69 136 ASP A CA 1
ATOM 1116 C C . ASP A 1 136 ? 16.871 16.206 -18.981 1.00 54.69 136 ASP A C 1
ATOM 1118 O O . ASP A 1 136 ? 16.112 15.811 -18.098 1.00 54.69 136 ASP A O 1
ATOM 1122 N N . PHE A 1 137 ? 17.827 17.096 -18.715 1.00 53.62 137 PHE A N 1
ATOM 1123 C CA . PHE A 1 137 ? 18.130 17.565 -17.352 1.00 53.62 137 PHE A CA 1
ATOM 1124 C C . PHE A 1 137 ? 16.952 18.331 -16.712 1.00 53.62 137 PHE A C 1
ATOM 1126 O O . PHE A 1 137 ? 16.798 18.350 -15.489 1.00 53.62 137 PHE A O 1
ATOM 1133 N N . ASP A 1 138 ? 16.111 18.947 -17.550 1.00 58.50 138 ASP A N 1
ATOM 1134 C CA . ASP A 1 138 ? 14.892 19.661 -17.146 1.00 58.50 138 ASP A CA 1
ATOM 1135 C C . ASP A 1 138 ? 13.781 18.684 -16.700 1.00 58.50 138 ASP A C 1
ATOM 1137 O O . ASP A 1 138 ? 13.021 18.975 -15.773 1.00 58.50 138 ASP A O 1
ATOM 1141 N N . ASP A 1 139 ? 13.757 17.470 -17.267 1.00 67.00 139 ASP A N 1
ATOM 1142 C CA . ASP A 1 139 ? 12.831 16.406 -16.866 1.00 67.00 139 ASP A CA 1
ATOM 1143 C C . ASP A 1 139 ? 13.196 15.845 -15.485 1.00 67.00 139 ASP A C 1
ATOM 1145 O O . ASP A 1 139 ? 12.308 15.600 -14.667 1.00 67.00 139 ASP A O 1
ATOM 1149 N N . THR A 1 140 ? 14.489 15.719 -15.163 1.00 68.38 140 THR A N 1
ATOM 1150 C CA . THR A 1 140 ? 14.951 15.220 -13.854 1.00 68.38 140 THR A CA 1
ATOM 1151 C C . THR A 1 140 ? 14.512 16.120 -12.703 1.00 68.38 140 THR A C 1
ATOM 1153 O O . THR A 1 140 ? 14.026 15.635 -11.680 1.00 68.38 140 THR A O 1
ATOM 1156 N N . LYS A 1 141 ? 14.630 17.444 -12.864 1.00 77.50 141 LYS A N 1
ATOM 1157 C CA . LYS A 1 141 ? 14.190 18.396 -11.836 1.00 77.50 141 LYS A CA 1
ATOM 1158 C C . LYS A 1 141 ? 12.670 18.354 -11.650 1.00 77.50 141 LYS A C 1
ATOM 1160 O O . LYS A 1 141 ? 12.197 18.337 -10.516 1.00 77.50 141 LYS A O 1
ATOM 1165 N N . ALA A 1 142 ? 11.913 18.275 -12.744 1.00 79.56 142 ALA A N 1
ATOM 1166 C CA . ALA A 1 142 ? 10.458 18.150 -12.694 1.00 79.56 142 ALA A CA 1
ATOM 1167 C C . ALA A 1 142 ? 10.001 16.819 -12.062 1.00 79.56 142 ALA A C 1
ATOM 1169 O O . ALA A 1 142 ? 8.994 16.780 -11.351 1.00 79.56 142 ALA A O 1
ATOM 1170 N N . ILE A 1 143 ? 10.733 15.725 -12.296 1.00 77.12 143 ILE A N 1
ATOM 1171 C CA . ILE A 1 143 ? 10.507 14.432 -11.636 1.00 77.12 143 ILE A CA 1
ATOM 1172 C C . ILE A 1 143 ? 10.767 14.560 -10.134 1.00 77.12 143 ILE A C 1
ATOM 1174 O O . ILE A 1 143 ? 9.907 14.161 -9.349 1.00 77.12 143 ILE A O 1
ATOM 1178 N N . GLN A 1 144 ? 11.885 15.172 -9.737 1.00 81.56 144 GLN A N 1
ATOM 1179 C CA . GLN A 1 144 ? 12.220 15.376 -8.328 1.00 81.56 144 GLN A CA 1
ATOM 1180 C C . GLN A 1 144 ? 11.159 16.210 -7.603 1.00 81.56 144 GLN A C 1
ATOM 1182 O O . GLN A 1 144 ? 10.695 15.817 -6.537 1.00 81.56 144 GLN A O 1
ATOM 1187 N N . GLU A 1 145 ? 10.707 17.316 -8.202 1.00 85.19 145 GLU A N 1
ATOM 1188 C CA . GLU A 1 145 ? 9.641 18.154 -7.635 1.00 85.19 145 GLU A CA 1
ATOM 1189 C C . GLU A 1 145 ? 8.337 17.361 -7.42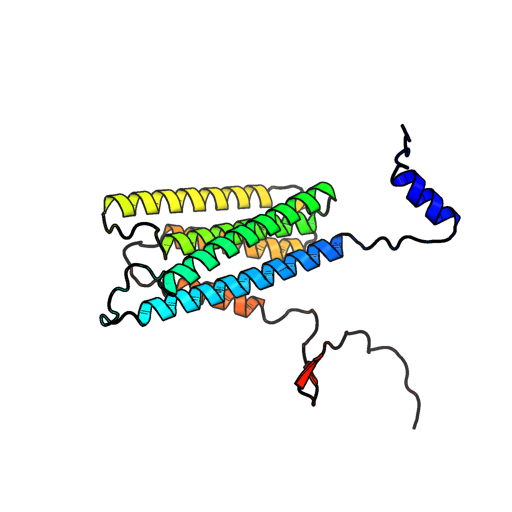8 1.00 85.19 145 GLU A C 1
ATOM 1191 O O . GLU A 1 145 ? 7.713 17.467 -6.371 1.00 85.19 145 GLU A O 1
ATOM 1196 N N . ARG A 1 146 ? 7.952 16.501 -8.385 1.00 84.50 146 ARG A N 1
ATOM 1197 C CA . ARG A 1 146 ? 6.771 15.625 -8.254 1.00 84.50 146 ARG A CA 1
ATOM 1198 C C . ARG A 1 146 ? 6.933 14.565 -7.167 1.00 84.50 146 ARG A C 1
ATOM 1200 O O . ARG A 1 146 ? 5.952 14.235 -6.500 1.00 84.50 146 ARG A O 1
ATOM 1207 N N . ILE A 1 147 ? 8.135 14.006 -7.015 1.00 85.44 147 ILE A N 1
ATOM 1208 C CA . ILE A 1 147 ? 8.451 13.053 -5.944 1.00 85.44 147 ILE A CA 1
ATOM 1209 C C . ILE A 1 147 ? 8.289 13.744 -4.592 1.00 85.44 147 ILE A C 1
ATOM 1211 O O . ILE A 1 147 ? 7.538 13.252 -3.751 1.00 85.44 147 ILE A O 1
ATOM 1215 N N . THR A 1 148 ? 8.914 14.910 -4.414 1.00 89.38 148 THR A N 1
ATOM 1216 C CA . THR A 1 148 ?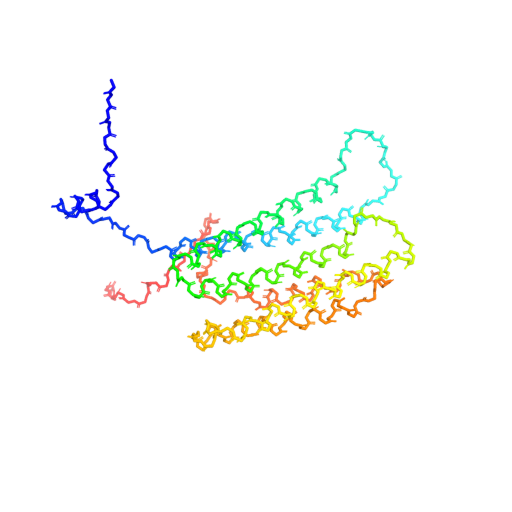 8.820 15.694 -3.179 1.00 89.38 148 THR A CA 1
ATOM 1217 C C . THR A 1 148 ? 7.375 16.069 -2.858 1.00 89.38 148 THR A C 1
ATOM 1219 O O . THR A 1 148 ? 6.934 15.869 -1.731 1.00 89.38 148 THR A O 1
ATOM 1222 N N . GLU A 1 149 ? 6.592 16.537 -3.835 1.00 91.00 149 GLU A N 1
ATOM 1223 C CA . GLU A 1 149 ? 5.175 16.867 -3.621 1.00 91.00 149 GLU A CA 1
ATOM 1224 C C . GLU A 1 149 ? 4.366 15.652 -3.134 1.00 91.00 149 GLU A C 1
ATOM 1226 O O . GLU A 1 149 ? 3.563 15.757 -2.204 1.00 91.00 149 GLU A O 1
ATOM 1231 N N . LYS A 1 150 ? 4.593 14.479 -3.738 1.00 90.81 150 LYS A N 1
ATOM 1232 C CA . LYS A 1 150 ? 3.916 13.234 -3.356 1.00 90.81 150 LYS A CA 1
ATOM 1233 C C . LYS A 1 150 ? 4.324 12.751 -1.967 1.00 90.81 150 LYS A C 1
ATOM 1235 O O . LYS A 1 150 ? 3.449 12.338 -1.207 1.00 90.81 150 LYS A O 1
ATOM 1240 N N . CYS A 1 151 ? 5.609 12.807 -1.630 1.00 91.88 151 CYS A N 1
ATOM 1241 C CA . CYS A 1 151 ? 6.090 12.443 -0.301 1.00 91.88 151 CYS A CA 1
ATOM 1242 C C . CYS A 1 151 ? 5.542 13.395 0.772 1.00 91.88 151 CYS A C 1
ATOM 1244 O O . CYS A 1 151 ? 5.037 12.926 1.790 1.00 91.88 151 CYS A O 1
ATOM 1246 N N . GLU A 1 152 ? 5.526 14.707 0.531 1.00 94.12 152 GLU A N 1
ATOM 1247 C CA . GLU A 1 152 ? 4.936 15.683 1.458 1.00 94.12 152 GLU A CA 1
ATOM 1248 C C . GLU A 1 152 ? 3.427 15.467 1.663 1.00 94.12 152 GLU A C 1
ATOM 1250 O O . GLU A 1 152 ? 2.927 15.547 2.790 1.00 94.12 152 GLU A O 1
ATOM 1255 N N . ASP A 1 153 ? 2.688 15.110 0.608 1.00 95.00 153 ASP A N 1
ATOM 1256 C CA . ASP A 1 153 ? 1.281 14.717 0.730 1.00 95.00 153 ASP A CA 1
ATOM 1257 C C . ASP A 1 153 ? 1.099 13.456 1.599 1.00 95.00 153 ASP A C 1
ATOM 1259 O O . ASP A 1 153 ? 0.229 13.430 2.478 1.00 95.00 153 ASP A O 1
ATOM 1263 N N . ILE A 1 154 ? 1.943 12.432 1.420 1.00 93.75 154 ILE A N 1
ATOM 1264 C CA . ILE A 1 154 ? 1.937 11.223 2.261 1.00 93.75 154 ILE A CA 1
ATOM 1265 C C . ILE A 1 154 ? 2.242 11.589 3.721 1.00 93.75 154 ILE A C 1
ATOM 1267 O O . ILE A 1 154 ? 1.461 11.237 4.608 1.00 93.75 154 ILE A O 1
ATOM 1271 N N . LYS A 1 155 ? 3.309 12.358 3.986 1.00 95.31 155 LYS A N 1
ATOM 1272 C CA . LYS A 1 155 ? 3.683 12.821 5.338 1.00 95.31 155 LYS A CA 1
ATOM 1273 C C . LYS A 1 155 ? 2.535 13.574 6.011 1.00 95.31 155 LYS A C 1
ATOM 1275 O O . LYS A 1 155 ? 2.197 13.302 7.165 1.00 95.31 155 LYS A O 1
ATOM 1280 N N . LYS A 1 156 ? 1.868 14.474 5.284 1.00 96.56 156 LYS A N 1
ATOM 1281 C CA . LYS A 1 156 ? 0.703 15.215 5.788 1.00 96.56 156 LYS A CA 1
ATOM 1282 C C . LYS A 1 156 ? -0.457 14.290 6.151 1.00 96.56 156 LYS A C 1
ATOM 1284 O O . LYS A 1 156 ? -1.076 14.464 7.202 1.00 96.56 156 LYS A O 1
ATOM 1289 N N . ARG A 1 157 ? -0.756 13.297 5.312 1.00 96.31 157 ARG A N 1
ATOM 1290 C CA . ARG A 1 157 ? -1.808 12.308 5.592 1.00 96.31 157 ARG A CA 1
ATOM 1291 C C . ARG A 1 157 ? -1.465 11.418 6.790 1.00 96.31 157 ARG A C 1
ATOM 1293 O O . ARG A 1 157 ? -2.362 11.141 7.586 1.00 96.31 157 ARG A O 1
ATOM 1300 N N . ILE A 1 158 ? -0.194 11.058 6.977 1.00 95.62 158 ILE A N 1
ATOM 1301 C CA . ILE A 1 158 ? 0.293 10.355 8.176 1.00 95.62 158 ILE A CA 1
ATOM 1302 C C . ILE A 1 158 ? 0.036 11.194 9.434 1.00 95.62 158 ILE A C 1
ATOM 1304 O O . ILE A 1 158 ? -0.560 10.690 10.387 1.00 95.62 158 ILE A O 1
ATOM 1308 N N . MET A 1 159 ? 0.415 12.478 9.433 1.00 94.88 159 MET A N 1
ATOM 1309 C CA . MET A 1 159 ? 0.173 13.368 10.579 1.00 94.88 159 MET A CA 1
ATOM 1310 C C . MET A 1 159 ? -1.319 13.466 10.915 1.00 94.88 159 MET A C 1
ATOM 1312 O O . MET A 1 159 ? -1.703 13.253 12.063 1.00 94.88 159 MET A O 1
ATOM 1316 N N . ASN A 1 160 ? -2.172 13.684 9.908 1.00 95.06 160 ASN A N 1
ATOM 1317 C CA . ASN A 1 160 ? -3.625 13.733 10.097 1.00 95.06 160 ASN A CA 1
ATOM 1318 C C . ASN A 1 160 ? -4.176 12.438 10.720 1.00 95.06 160 ASN A C 1
ATOM 1320 O O . ASN A 1 160 ? -5.090 12.474 11.547 1.00 95.06 160 ASN A O 1
ATOM 1324 N N . LEU A 1 161 ? -3.628 11.283 10.328 1.00 93.75 161 LEU A N 1
ATOM 1325 C CA . LEU A 1 161 ? -4.043 9.983 10.843 1.00 93.75 161 LEU A CA 1
ATOM 1326 C C . LEU A 1 161 ? -3.633 9.799 12.310 1.00 93.75 161 LEU A C 1
ATOM 1328 O O . LEU A 1 161 ? -4.475 9.396 13.114 1.00 93.75 161 LEU A O 1
ATOM 1332 N N . ILE A 1 162 ? -2.401 10.165 12.677 1.00 92.75 162 ILE A N 1
ATOM 1333 C CA . ILE A 1 162 ? -1.896 10.118 14.064 1.00 92.75 162 ILE A CA 1
ATOM 1334 C C . ILE A 1 162 ? -2.672 11.086 14.971 1.00 92.75 162 ILE A C 1
ATOM 1336 O O . ILE A 1 162 ? -2.986 10.773 16.123 1.00 92.75 162 ILE A O 1
ATOM 1340 N N . GLU A 1 163 ? -3.024 12.265 14.461 1.00 93.19 163 GLU A N 1
ATOM 1341 C CA . GLU A 1 163 ? -3.789 13.262 15.213 1.00 93.19 163 GLU A CA 1
ATOM 1342 C C . GLU A 1 163 ? -5.267 12.890 15.381 1.00 93.19 163 GLU A C 1
ATOM 1344 O O . GLU A 1 163 ? -5.934 13.420 16.283 1.00 93.19 163 GLU A O 1
ATOM 1349 N N . SER A 1 164 ? -5.776 11.964 14.565 1.00 92.19 164 SER A N 1
ATOM 1350 C CA . SER A 1 164 ? -7.178 11.564 14.575 1.00 92.19 164 SER A CA 1
ATOM 1351 C C . SER A 1 164 ? -7.603 10.954 15.914 1.00 92.19 164 SER A C 1
ATOM 1353 O O . SER A 1 164 ? -6.887 10.176 16.552 1.00 92.19 164 SER A O 1
ATOM 1355 N N . GLN A 1 165 ? -8.837 11.251 16.329 1.00 89.19 165 GLN A N 1
ATOM 1356 C CA . GLN A 1 165 ? -9.405 10.650 17.536 1.00 89.19 165 GLN A CA 1
ATOM 1357 C C . GLN A 1 165 ? -9.510 9.123 17.415 1.00 89.19 165 GLN A C 1
ATOM 1359 O O . GLN A 1 165 ? -9.386 8.409 18.405 1.00 89.19 165 GLN A O 1
ATOM 1364 N N . ARG A 1 166 ? -9.705 8.622 16.190 1.00 87.31 166 ARG A N 1
ATOM 1365 C CA . ARG A 1 166 ? -9.784 7.191 15.884 1.00 87.31 166 ARG A CA 1
ATOM 1366 C C . ARG A 1 166 ? -8.476 6.471 16.215 1.00 87.31 166 ARG A C 1
ATOM 1368 O O . ARG A 1 166 ? -8.523 5.426 16.853 1.00 87.31 166 ARG A O 1
ATOM 1375 N N . TYR A 1 167 ? -7.338 7.050 15.836 1.00 89.75 167 TYR A N 1
ATOM 1376 C CA . TYR A 1 167 ? -6.019 6.531 16.192 1.00 89.75 167 TYR A CA 1
ATOM 1377 C C . TYR A 1 167 ? -5.782 6.604 17.707 1.00 89.75 167 TYR A C 1
ATOM 1379 O O . TYR A 1 167 ? -5.439 5.602 18.332 1.00 89.75 167 TYR A O 1
ATOM 1387 N N . LYS A 1 168 ? -6.057 7.760 18.325 1.00 90.19 168 LYS A N 1
ATOM 1388 C CA . LYS A 1 168 ? -5.859 7.980 19.772 1.00 90.19 168 LYS A CA 1
ATOM 1389 C C . LYS A 1 168 ? -6.681 7.038 20.657 1.00 90.19 168 LYS A C 1
ATOM 1391 O O . LYS A 1 168 ? -6.209 6.653 21.720 1.00 90.19 168 LYS A O 1
ATOM 1396 N N . ASN A 1 169 ? -7.884 6.674 20.216 1.00 89.69 169 ASN A N 1
ATOM 1397 C CA . ASN A 1 169 ? -8.795 5.785 20.940 1.00 89.69 169 ASN A CA 1
ATOM 1398 C C . ASN A 1 169 ? -8.596 4.295 20.616 1.00 89.69 169 ASN A C 1
ATOM 1400 O O . ASN A 1 169 ? -9.373 3.469 21.095 1.00 89.69 169 ASN A O 1
ATOM 1404 N N . SER A 1 170 ? -7.637 3.945 19.758 1.00 87.38 170 SER A N 1
ATOM 1405 C CA . SER A 1 170 ? -7.410 2.552 19.378 1.00 87.38 170 SER A CA 1
ATOM 1406 C C . SER A 1 170 ? -6.704 1.760 20.486 1.00 87.38 170 SER A C 1
ATOM 1408 O O . SER A 1 170 ? -6.025 2.323 21.343 1.00 87.38 170 SER A O 1
ATOM 1410 N N . GLU A 1 171 ? -6.909 0.442 20.480 1.00 89.12 171 GLU A N 1
ATOM 1411 C CA . GLU A 1 171 ? -6.250 -0.499 21.391 1.00 89.12 171 GLU A CA 1
ATOM 1412 C C . GLU A 1 171 ? -4.724 -0.369 21.312 1.00 89.12 171 GLU A C 1
ATOM 1414 O O . GLU A 1 171 ? -4.179 -0.292 20.217 1.00 89.12 171 GLU A O 1
ATOM 1419 N N . GLU A 1 172 ? -4.034 -0.393 22.456 1.00 86.44 172 GLU A N 1
ATOM 1420 C CA . GLU A 1 172 ? -2.599 -0.093 22.548 1.00 86.44 172 GLU A CA 1
ATOM 1421 C C . GLU A 1 172 ? -1.726 -0.973 21.642 1.00 86.44 172 GLU A C 1
ATOM 1423 O O . GLU A 1 172 ? -0.862 -0.456 20.941 1.00 86.44 172 GLU A O 1
ATOM 1428 N N . GLU A 1 173 ? -1.967 -2.287 21.617 1.00 83.25 173 GLU A N 1
ATOM 1429 C CA . GLU A 1 173 ? -1.198 -3.222 20.787 1.00 83.25 173 GLU A CA 1
ATOM 1430 C C . GLU A 1 173 ? -1.366 -2.914 19.295 1.00 83.25 173 GLU A C 1
ATOM 1432 O O . GLU A 1 173 ? -0.386 -2.751 18.568 1.00 83.25 173 GLU A O 1
ATOM 1437 N N . PHE A 1 174 ? -2.613 -2.743 18.853 1.00 83.50 174 PHE A N 1
ATOM 1438 C CA . PHE A 1 174 ? -2.917 -2.370 17.475 1.00 83.50 174 PHE A CA 1
ATOM 1439 C C . PHE A 1 174 ? -2.359 -0.991 17.116 1.00 83.50 174 PHE A C 1
ATOM 1441 O O . PHE A 1 174 ? -1.786 -0.803 16.047 1.00 83.50 174 PHE A O 1
ATOM 1448 N N . LYS A 1 175 ? -2.490 -0.022 18.022 1.00 88.19 175 LYS A N 1
ATOM 1449 C CA . LYS A 1 175 ? -1.957 1.329 17.861 1.00 88.19 175 LYS A CA 1
ATOM 1450 C C . LYS A 1 175 ? -0.443 1.305 17.679 1.00 88.19 175 LYS A C 1
ATOM 1452 O O . LYS A 1 175 ? 0.057 2.030 16.828 1.00 88.19 175 LYS A O 1
ATOM 1457 N N . ASN A 1 176 ? 0.268 0.470 18.436 1.00 86.19 176 ASN A N 1
ATOM 1458 C CA . ASN A 1 176 ? 1.719 0.325 18.336 1.00 86.19 176 ASN A CA 1
ATOM 1459 C C . ASN A 1 176 ? 2.147 -0.286 16.996 1.00 86.19 176 ASN A C 1
ATOM 1461 O O . ASN A 1 176 ? 3.099 0.213 16.396 1.00 86.19 176 ASN A O 1
ATOM 1465 N N . ASP A 1 177 ? 1.431 -1.300 16.493 1.00 85.94 177 ASP A N 1
ATOM 1466 C CA . ASP A 1 177 ? 1.682 -1.840 15.145 1.00 85.94 177 ASP A CA 1
ATOM 1467 C C . ASP A 1 177 ? 1.478 -0.765 14.069 1.00 85.94 177 ASP A C 1
ATOM 1469 O O . ASP A 1 177 ? 2.356 -0.529 13.237 1.00 85.94 177 ASP A O 1
ATOM 1473 N N . ILE A 1 178 ? 0.356 -0.042 14.125 1.00 88.88 178 ILE A N 1
ATOM 1474 C CA . ILE A 1 178 ? 0.074 1.042 13.181 1.00 88.88 178 ILE A CA 1
ATOM 1475 C C . ILE A 1 178 ? 1.128 2.148 13.288 1.00 88.88 178 ILE A C 1
ATOM 1477 O O . ILE A 1 178 ? 1.602 2.640 12.266 1.00 88.88 178 ILE A O 1
ATOM 1481 N N . HIS A 1 179 ? 1.535 2.522 14.502 1.00 91.25 179 HIS A N 1
ATOM 1482 C CA . HIS A 1 179 ? 2.567 3.531 14.717 1.00 91.25 179 HIS A CA 1
ATOM 1483 C C . HIS A 1 179 ? 3.883 3.145 14.045 1.00 91.25 179 HIS A C 1
ATOM 1485 O O . HIS A 1 179 ? 4.445 3.949 13.304 1.00 91.25 179 HIS A O 1
ATOM 1491 N N . LEU A 1 180 ? 4.339 1.907 14.257 1.00 89.75 180 LEU A N 1
ATOM 1492 C CA . LEU A 1 180 ? 5.565 1.386 13.659 1.00 89.75 180 LEU A CA 1
ATOM 1493 C C . LEU A 1 180 ? 5.514 1.468 12.129 1.00 89.75 180 LEU A C 1
ATOM 1495 O O . LEU A 1 180 ? 6.457 1.938 11.499 1.00 89.75 180 LEU A O 1
ATOM 1499 N N . ARG A 1 181 ? 4.386 1.075 11.528 1.00 90.81 181 ARG A N 1
ATOM 1500 C CA . ARG A 1 181 ? 4.189 1.159 10.072 1.00 90.81 181 ARG A CA 1
ATOM 1501 C C . ARG A 1 181 ? 4.282 2.592 9.554 1.00 90.81 181 ARG A C 1
ATOM 1503 O O . ARG A 1 181 ? 4.929 2.830 8.540 1.00 90.81 181 ARG A O 1
ATOM 1510 N N . LEU A 1 182 ? 3.665 3.546 10.251 1.00 92.38 182 LEU A N 1
ATOM 1511 C CA . LEU A 1 182 ? 3.685 4.960 9.869 1.00 92.38 182 LEU A CA 1
ATOM 1512 C C . LEU A 1 182 ? 5.078 5.581 10.007 1.00 92.38 182 LEU A C 1
ATOM 1514 O O . LEU A 1 182 ? 5.467 6.368 9.149 1.00 92.38 182 LEU A O 1
ATOM 1518 N N . VAL A 1 183 ? 5.826 5.229 11.057 1.00 90.94 183 VAL A N 1
ATOM 1519 C CA . VAL A 1 183 ? 7.214 5.681 11.244 1.00 90.94 183 VAL A CA 1
ATOM 1520 C C . VAL A 1 183 ? 8.094 5.165 10.110 1.00 90.94 183 VAL A C 1
ATOM 1522 O O . VAL A 1 183 ? 8.746 5.970 9.450 1.00 90.94 183 VAL A O 1
ATOM 1525 N N . ASN A 1 184 ? 8.021 3.868 9.800 1.00 87.62 184 ASN A N 1
ATOM 1526 C CA . ASN A 1 184 ? 8.760 3.294 8.673 1.00 87.62 184 ASN A CA 1
ATOM 1527 C C . ASN A 1 184 ? 8.384 3.990 7.354 1.00 87.62 184 ASN A C 1
ATOM 1529 O O . ASN A 1 184 ? 9.241 4.281 6.528 1.00 87.62 184 ASN A O 1
ATOM 1533 N N . LEU A 1 185 ? 7.100 4.307 7.153 1.00 89.00 185 LEU A N 1
ATOM 1534 C CA . LEU A 1 185 ? 6.647 4.999 5.949 1.00 89.00 185 LEU A CA 1
ATOM 1535 C C . LEU A 1 185 ? 7.225 6.418 5.822 1.00 89.00 185 LEU A C 1
ATOM 1537 O O . LEU A 1 185 ? 7.562 6.843 4.716 1.00 89.00 185 LEU A O 1
ATOM 1541 N N . LEU A 1 186 ? 7.364 7.142 6.938 1.00 90.88 186 LEU A N 1
ATOM 1542 C CA . LEU A 1 186 ? 8.034 8.446 6.969 1.00 90.88 186 LEU A CA 1
ATOM 1543 C C . LEU A 1 186 ? 9.519 8.324 6.617 1.00 90.88 186 LEU A C 1
ATOM 1545 O O . LEU A 1 186 ? 10.024 9.144 5.851 1.00 90.88 186 LEU A O 1
ATOM 1549 N N . GLU A 1 187 ? 10.202 7.310 7.151 1.00 87.62 187 GLU A N 1
ATOM 1550 C CA . GLU A 1 187 ? 11.606 7.028 6.833 1.00 87.62 187 GLU A CA 1
ATOM 1551 C C . GLU A 1 187 ? 11.782 6.782 5.333 1.00 87.62 187 GLU A C 1
ATOM 1553 O O . GLU A 1 187 ? 12.570 7.479 4.693 1.00 87.62 187 GLU A O 1
ATOM 1558 N N . TYR A 1 188 ? 10.954 5.922 4.735 1.00 83.06 188 TYR A N 1
ATOM 1559 C CA . TYR A 1 188 ? 11.007 5.674 3.294 1.00 83.06 188 TYR A CA 1
ATOM 1560 C C . TYR A 1 188 ? 10.685 6.904 2.439 1.00 83.06 188 TYR A C 1
ATOM 1562 O O . TYR A 1 188 ? 11.283 7.085 1.379 1.00 83.06 188 TYR A O 1
ATOM 1570 N N . CYS A 1 189 ? 9.762 7.772 2.870 1.00 87.75 189 CYS A N 1
ATOM 1571 C CA . CYS A 1 189 ? 9.511 9.031 2.160 1.00 87.75 189 CYS A CA 1
ATOM 1572 C C . CYS A 1 189 ? 10.776 9.898 2.113 1.00 87.75 189 CYS A C 1
ATOM 1574 O O . CYS A 1 189 ? 11.092 10.458 1.065 1.00 87.75 189 CYS A O 1
ATOM 1576 N N . ASN A 1 190 ? 11.515 9.973 3.224 1.00 86.69 190 ASN A N 1
ATOM 1577 C CA . ASN A 1 190 ? 12.771 10.718 3.286 1.00 86.69 190 ASN A CA 1
ATOM 1578 C C . ASN A 1 190 ? 13.867 10.057 2.433 1.00 86.69 190 ASN A C 1
ATOM 1580 O O . ASN A 1 190 ? 14.662 10.761 1.817 1.00 86.69 190 ASN A O 1
ATOM 1584 N N . GLU A 1 191 ? 13.927 8.724 2.373 1.00 83.44 191 GLU A N 1
ATOM 1585 C CA . GLU A 1 191 ? 14.869 8.009 1.499 1.00 83.44 191 GLU A CA 1
ATOM 1586 C C . GLU A 1 191 ? 14.598 8.299 0.018 1.00 83.44 191 GLU A C 1
ATOM 1588 O O . GLU A 1 191 ? 15.519 8.649 -0.719 1.00 83.44 191 GLU A O 1
ATOM 1593 N N . ILE A 1 192 ? 13.333 8.226 -0.406 1.00 80.06 192 ILE A N 1
ATOM 1594 C CA . ILE A 1 192 ? 12.926 8.493 -1.792 1.00 80.06 192 ILE A CA 1
ATOM 1595 C C . ILE A 1 192 ? 13.144 9.967 -2.166 1.00 80.06 192 ILE A C 1
ATOM 1597 O O . ILE A 1 192 ? 13.573 10.257 -3.279 1.00 80.06 192 ILE A O 1
ATOM 1601 N N . GLU A 1 193 ? 12.897 10.909 -1.253 1.00 81.44 193 GLU A N 1
ATOM 1602 C CA . GLU A 1 193 ? 13.183 12.335 -1.479 1.00 81.44 193 GLU A CA 1
ATOM 1603 C C . GLU A 1 193 ? 14.672 12.635 -1.652 1.00 81.44 193 GLU A C 1
ATOM 1605 O O . GLU A 1 193 ? 15.028 13.558 -2.380 1.00 81.44 193 GLU A O 1
ATOM 1610 N N . ASN A 1 194 ? 15.540 11.873 -0.988 1.00 74.69 194 ASN A N 1
ATOM 1611 C CA . ASN A 1 194 ? 16.989 12.022 -1.099 1.00 74.69 194 ASN A CA 1
ATOM 1612 C C . ASN A 1 194 ? 17.592 11.149 -2.210 1.00 74.69 194 ASN A C 1
ATOM 1614 O O . ASN A 1 194 ? 18.817 11.090 -2.344 1.00 74.69 194 ASN A O 1
ATOM 1618 N N . TRP A 1 195 ? 16.761 10.467 -3.003 1.00 69.25 195 TRP A N 1
ATOM 1619 C CA . TRP A 1 195 ? 17.232 9.626 -4.091 1.00 69.25 195 TRP A CA 1
ATOM 1620 C C . TRP A 1 195 ? 17.841 10.486 -5.202 1.00 69.25 195 TRP A C 1
ATOM 1622 O O . TRP A 1 195 ? 17.179 11.338 -5.793 1.00 69.25 195 TRP A O 1
ATOM 1632 N N . ASP A 1 196 ? 19.118 10.249 -5.507 1.00 61.81 196 ASP A N 1
ATOM 1633 C CA . ASP A 1 196 ? 19.734 10.793 -6.711 1.00 61.81 196 ASP A CA 1
ATOM 1634 C C . ASP A 1 196 ? 19.202 10.043 -7.936 1.00 61.81 196 ASP A C 1
ATOM 1636 O O . ASP A 1 196 ? 19.588 8.905 -8.212 1.00 61.81 196 ASP A O 1
ATOM 1640 N N . VAL A 1 197 ? 18.325 10.709 -8.686 1.00 57.53 197 VAL A N 1
ATOM 1641 C CA . VAL A 1 197 ? 17.739 10.215 -9.941 1.00 57.53 197 VAL A CA 1
ATOM 1642 C C . VAL A 1 197 ? 18.824 9.844 -10.977 1.00 57.53 197 VAL A C 1
ATOM 1644 O O . VAL A 1 197 ? 18.544 9.099 -11.913 1.00 57.53 197 VAL A O 1
ATOM 1647 N N . ASN A 1 198 ? 20.075 10.303 -10.806 1.00 50.09 198 ASN A N 1
ATOM 1648 C CA . ASN A 1 198 ? 21.204 9.977 -11.686 1.00 50.09 198 ASN A CA 1
ATOM 1649 C C . ASN A 1 198 ? 21.975 8.698 -11.304 1.00 50.09 198 ASN A C 1
ATOM 1651 O O . ASN A 1 198 ? 22.805 8.238 -12.092 1.00 50.09 198 ASN A O 1
ATOM 1655 N N . LEU A 1 199 ? 21.744 8.116 -10.122 1.00 46.06 199 LEU A N 1
ATOM 1656 C CA . LEU A 1 199 ? 22.430 6.901 -9.675 1.00 46.06 199 LEU A CA 1
ATOM 1657 C C . LEU A 1 199 ? 21.625 5.661 -10.081 1.00 46.06 199 LEU A C 1
ATOM 1659 O O . LEU A 1 199 ? 20.596 5.324 -9.500 1.00 46.06 199 LEU A O 1
ATOM 1663 N N . THR A 1 200 ? 22.148 4.950 -11.079 1.00 44.47 200 THR A N 1
ATOM 1664 C CA . THR A 1 200 ? 21.636 3.702 -11.675 1.00 44.47 200 THR A CA 1
ATOM 1665 C C . THR A 1 200 ? 21.591 2.485 -10.734 1.00 44.47 200 THR A C 1
ATOM 1667 O O . THR A 1 200 ? 21.396 1.365 -11.201 1.00 44.47 200 THR A O 1
ATOM 1670 N N . ASP A 1 201 ? 21.724 2.659 -9.418 1.00 44.31 201 ASP A N 1
ATOM 1671 C CA . ASP A 1 201 ? 21.623 1.568 -8.438 1.00 44.31 201 ASP A CA 1
ATOM 1672 C C . ASP A 1 201 ? 20.171 1.362 -7.979 1.00 44.31 201 ASP A C 1
ATOM 1674 O O . ASP A 1 201 ? 19.814 1.385 -6.805 1.00 44.31 201 ASP A O 1
ATOM 1678 N N . THR A 1 202 ? 19.309 1.079 -8.956 1.00 47.78 202 THR A N 1
ATOM 1679 C CA . THR A 1 202 ? 17.904 0.653 -8.795 1.00 47.78 202 THR A CA 1
ATOM 1680 C C . THR A 1 202 ? 17.707 -0.679 -8.044 1.00 47.78 202 THR A C 1
ATOM 1682 O O . THR A 1 202 ? 16.578 -1.161 -7.957 1.00 47.78 202 THR A O 1
ATOM 1685 N N . SER A 1 203 ? 18.774 -1.307 -7.537 1.00 44.06 203 SER A N 1
ATOM 1686 C CA . SER A 1 203 ? 18.738 -2.670 -6.985 1.00 44.06 203 SER A CA 1
ATOM 1687 C C . SER A 1 203 ? 18.471 -2.742 -5.475 1.00 44.06 203 SER A C 1
ATOM 1689 O O . SER A 1 203 ? 18.081 -3.798 -5.001 1.00 44.06 203 SER A O 1
ATOM 1691 N N . ASN A 1 204 ? 18.641 -1.647 -4.724 1.00 48.84 204 ASN A N 1
ATOM 1692 C CA . ASN A 1 204 ? 18.703 -1.706 -3.254 1.00 48.84 204 ASN A CA 1
ATOM 1693 C C . ASN A 1 204 ? 17.329 -1.550 -2.556 1.00 48.84 204 ASN A C 1
ATOM 1695 O O . ASN A 1 204 ? 17.102 -2.092 -1.484 1.00 48.84 204 ASN A O 1
ATOM 1699 N N . ILE A 1 205 ? 16.369 -0.837 -3.161 1.00 50.28 205 ILE A N 1
ATOM 1700 C CA . ILE A 1 205 ? 15.107 -0.464 -2.482 1.00 50.28 205 ILE A CA 1
ATOM 1701 C C . ILE A 1 205 ? 14.121 -1.632 -2.387 1.00 50.28 205 ILE A C 1
ATOM 1703 O O . ILE A 1 205 ? 13.468 -1.798 -1.358 1.00 50.28 205 ILE A O 1
ATOM 1707 N N . GLU A 1 206 ? 14.008 -2.446 -3.443 1.00 50.66 206 GLU A N 1
ATOM 1708 C CA . GLU A 1 206 ? 13.191 -3.659 -3.376 1.00 50.66 206 GLU A CA 1
ATOM 1709 C C . GLU A 1 206 ? 13.798 -4.589 -2.327 1.00 50.66 206 GLU A C 1
ATOM 1711 O O . GLU A 1 206 ? 13.083 -4.989 -1.435 1.00 50.66 206 GLU A O 1
ATOM 1716 N N . GLU A 1 207 ? 15.118 -4.798 -2.316 1.00 48.16 207 GLU A N 1
ATOM 1717 C CA . GLU A 1 207 ? 15.813 -5.615 -1.310 1.00 48.16 207 GLU A CA 1
ATOM 1718 C C . GLU A 1 207 ? 15.554 -5.124 0.135 1.00 48.16 207 GLU A C 1
ATOM 1720 O O . GLU A 1 207 ? 15.282 -5.924 1.032 1.00 48.16 207 GLU A O 1
ATOM 1725 N N . ILE A 1 208 ? 15.522 -3.805 0.373 1.00 47.66 208 ILE A N 1
ATOM 1726 C CA . ILE A 1 208 ? 15.178 -3.210 1.681 1.00 47.66 208 ILE A CA 1
ATOM 1727 C C . ILE A 1 208 ? 13.693 -3.425 2.037 1.00 47.66 208 ILE A C 1
ATOM 1729 O O . ILE A 1 208 ? 13.377 -3.790 3.177 1.00 47.66 208 ILE A O 1
ATOM 1733 N N . LEU A 1 209 ? 12.771 -3.251 1.083 1.00 48.50 209 LEU A N 1
ATOM 1734 C CA . LEU A 1 209 ? 11.336 -3.524 1.265 1.00 48.50 209 LEU A CA 1
ATOM 1735 C C . LEU A 1 209 ? 11.041 -5.030 1.404 1.00 48.50 209 LEU A C 1
ATOM 1737 O O . LEU A 1 209 ? 10.130 -5.417 2.137 1.00 48.50 209 LEU A O 1
ATOM 1741 N N . GLU A 1 210 ? 11.831 -5.874 0.743 1.00 52.12 210 GLU A N 1
ATOM 1742 C CA . GLU A 1 210 ? 11.813 -7.334 0.772 1.00 52.12 210 GLU A CA 1
ATOM 1743 C C . GLU A 1 210 ? 12.305 -7.853 2.111 1.00 52.12 210 GLU A C 1
ATOM 1745 O O . GLU A 1 210 ? 11.683 -8.753 2.667 1.00 52.12 210 GLU A O 1
ATOM 1750 N N . THR A 1 211 ? 13.353 -7.250 2.672 1.00 42.47 211 THR A N 1
ATOM 1751 C CA . THR A 1 211 ? 13.836 -7.577 4.017 1.00 42.47 211 THR A CA 1
ATOM 1752 C C . THR A 1 211 ? 12.767 -7.223 5.053 1.00 42.47 211 THR A C 1
ATOM 1754 O O . THR A 1 211 ? 12.446 -8.039 5.915 1.00 42.47 211 THR A O 1
ATOM 1757 N N . HIS A 1 212 ? 12.121 -6.059 4.927 1.00 42.59 212 HIS A N 1
ATOM 1758 C CA . HIS A 1 212 ? 11.037 -5.667 5.831 1.00 42.59 212 HIS A CA 1
ATOM 1759 C C . HIS A 1 212 ? 9.770 -6.520 5.676 1.00 42.59 212 HIS A C 1
ATOM 1761 O O . HIS A 1 212 ? 9.154 -6.861 6.686 1.00 42.59 212 HIS A O 1
ATOM 1767 N N . GLN A 1 213 ? 9.377 -6.900 4.454 1.00 46.72 213 GLN A N 1
ATOM 1768 C CA . GLN A 1 213 ? 8.256 -7.822 4.242 1.00 46.72 213 GLN A CA 1
ATOM 1769 C C . GLN A 1 213 ? 8.589 -9.239 4.715 1.00 46.72 213 GLN A C 1
ATOM 1771 O O . GLN A 1 213 ? 7.762 -9.813 5.412 1.00 46.72 213 GLN A O 1
ATOM 1776 N N . ALA A 1 214 ? 9.784 -9.766 4.435 1.00 40.84 214 ALA A N 1
ATOM 1777 C CA . ALA A 1 214 ? 10.223 -11.093 4.873 1.00 40.84 214 ALA A CA 1
ATOM 1778 C C . ALA A 1 214 ? 10.283 -11.210 6.404 1.00 40.84 214 ALA A C 1
ATOM 1780 O O . ALA A 1 214 ? 9.813 -12.203 6.956 1.00 40.84 214 ALA A O 1
ATOM 1781 N N . ILE A 1 215 ? 10.763 -10.166 7.095 1.00 40.25 215 ILE A N 1
ATOM 1782 C CA . ILE A 1 215 ? 10.756 -10.074 8.567 1.00 40.25 215 ILE A CA 1
ATOM 1783 C C . ILE A 1 215 ? 9.321 -10.010 9.122 1.00 40.25 215 ILE A C 1
ATOM 1785 O O . ILE A 1 215 ? 9.066 -10.463 10.237 1.00 40.25 215 ILE A O 1
ATOM 1789 N N . LYS A 1 216 ? 8.361 -9.477 8.353 1.00 44.19 216 LYS A N 1
ATOM 1790 C CA . LYS A 1 216 ? 6.947 -9.386 8.753 1.00 44.19 216 LYS A CA 1
ATOM 1791 C C . LYS A 1 216 ? 6.132 -10.640 8.393 1.00 44.19 216 LYS A C 1
ATOM 1793 O O . LYS A 1 216 ? 5.128 -10.904 9.048 1.00 44.19 216 LYS A O 1
ATOM 1798 N N . THR A 1 217 ? 6.562 -11.411 7.388 1.00 41.22 217 THR A N 1
ATOM 1799 C CA . THR A 1 217 ? 5.934 -12.662 6.918 1.00 41.22 217 THR A CA 1
ATOM 1800 C C . THR A 1 217 ? 6.529 -13.936 7.514 1.00 41.22 217 THR A C 1
ATOM 1802 O O . THR A 1 217 ? 6.115 -15.024 7.114 1.00 41.22 217 THR A O 1
ATOM 1805 N N . GLU A 1 218 ? 7.417 -13.867 8.513 1.00 32.34 218 GLU A N 1
ATOM 1806 C CA . GLU A 1 218 ? 7.397 -14.923 9.533 1.00 32.34 218 GLU A CA 1
ATOM 1807 C C . GLU A 1 218 ? 6.033 -14.834 10.220 1.00 32.34 218 GLU A C 1
ATOM 1809 O O . GLU A 1 218 ? 5.847 -14.089 11.178 1.00 32.34 218 GLU A O 1
ATOM 1814 N N . PHE A 1 219 ? 5.064 -15.523 9.610 1.00 41.66 219 PHE A N 1
ATOM 1815 C CA . PHE A 1 219 ? 3.671 -15.693 9.988 1.00 41.66 219 PHE A CA 1
ATOM 1816 C C . PHE A 1 219 ? 3.494 -15.647 11.506 1.00 41.66 219 PHE A C 1
ATOM 1818 O O . PHE A 1 219 ? 3.511 -16.672 12.190 1.00 41.66 219 PHE A O 1
ATOM 1825 N N . LYS A 1 220 ? 3.268 -14.447 12.045 1.00 38.66 220 LYS A N 1
ATOM 1826 C CA . LYS A 1 220 ? 2.725 -14.292 13.387 1.00 38.66 22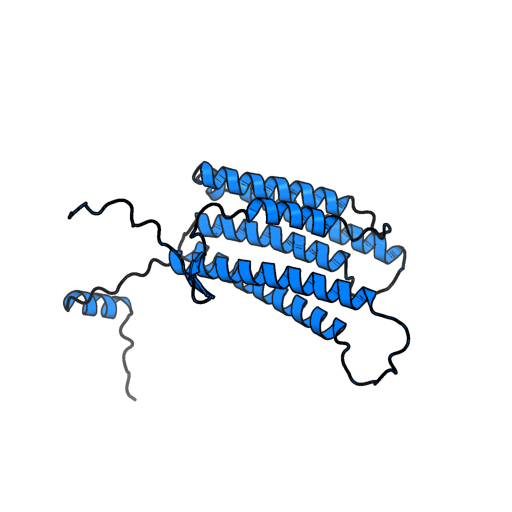0 LYS A CA 1
ATOM 1827 C C . LYS A 1 220 ? 1.235 -14.613 13.301 1.00 38.66 220 LYS A C 1
ATOM 1829 O O . LYS A 1 220 ? 0.402 -13.746 13.071 1.00 38.66 220 LYS A O 1
ATOM 1834 N N . SER A 1 221 ? 0.979 -15.915 13.434 1.00 39.19 221 SER A N 1
ATOM 1835 C CA . SER A 1 221 ? -0.245 -16.559 13.922 1.00 39.19 221 SER A CA 1
ATOM 1836 C C . SER A 1 221 ? -1.545 -16.384 13.131 1.00 39.19 221 SER A C 1
ATOM 1838 O O . SER A 1 221 ? -2.508 -15.799 13.623 1.00 39.19 221 SER A O 1
ATOM 1840 N N . SER A 1 222 ? -1.641 -17.064 11.989 1.00 40.81 222 SER A N 1
ATOM 1841 C CA . SER A 1 222 ? -2.886 -17.766 11.641 1.00 40.81 222 SER A CA 1
ATOM 1842 C C . SER A 1 222 ? -2.567 -19.003 10.793 1.00 40.81 222 SER A C 1
ATOM 1844 O O . SER A 1 222 ? -2.276 -18.873 9.606 1.00 40.81 222 SER A O 1
ATOM 1846 N N . GLY A 1 223 ? -2.589 -20.179 11.428 1.00 39.91 223 GLY A N 1
ATOM 1847 C CA . GLY A 1 223 ? -2.497 -21.502 10.805 1.00 39.91 223 GLY A CA 1
ATOM 1848 C C . GLY A 1 223 ? -1.164 -21.839 10.130 1.00 39.91 223 GLY A C 1
ATOM 1849 O O . GLY A 1 223 ? -0.874 -21.395 9.022 1.00 39.91 223 GLY A O 1
ATOM 1850 N N . HIS A 1 224 ? -0.354 -22.696 10.756 1.00 39.69 224 HIS A N 1
ATOM 1851 C CA . HIS A 1 224 ? 0.740 -23.354 10.043 1.00 39.69 224 HIS A CA 1
ATOM 1852 C C . HIS A 1 224 ? 0.159 -24.261 8.948 1.00 39.69 224 HIS A C 1
ATOM 1854 O O . HIS A 1 224 ? -0.611 -25.181 9.225 1.00 39.69 224 HIS A O 1
ATOM 1860 N N . TRP A 1 225 ? 0.521 -23.991 7.693 1.00 42.12 225 TRP A N 1
ATOM 1861 C CA . TRP A 1 225 ? 0.206 -24.865 6.569 1.00 42.12 225 TRP A CA 1
ATOM 1862 C C . TRP A 1 225 ? 1.135 -26.074 6.614 1.00 42.12 225 TRP A C 1
ATOM 1864 O O . TRP A 1 225 ? 2.351 -25.936 6.482 1.00 42.12 225 TRP A O 1
ATOM 1874 N N . TYR A 1 226 ? 0.563 -27.259 6.799 1.00 50.66 226 TYR A N 1
ATOM 1875 C CA . TYR A 1 226 ? 1.296 -28.517 6.718 1.00 50.66 226 TYR A CA 1
ATOM 1876 C C . TYR A 1 226 ? 1.008 -29.188 5.376 1.00 50.66 226 TYR A C 1
ATOM 1878 O O . TYR A 1 226 ? -0.131 -29.198 4.911 1.00 50.66 226 TYR A O 1
ATOM 1886 N N . GLU A 1 227 ? 2.021 -29.793 4.760 1.00 36.59 227 GLU A N 1
ATOM 1887 C CA . GLU A 1 227 ? 1.798 -30.782 3.705 1.00 36.59 227 GLU A CA 1
ATOM 1888 C C . GLU A 1 227 ? 1.493 -32.131 4.354 1.00 36.59 227 G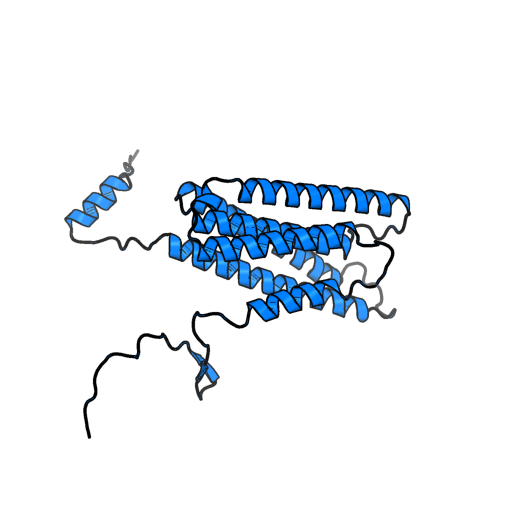LU A C 1
ATOM 1890 O O . GLU A 1 227 ? 2.306 -32.688 5.097 1.00 36.59 227 GLU A O 1
ATOM 1895 N N . CYS A 1 228 ? 0.312 -32.684 4.076 1.00 41.78 228 CYS A N 1
ATOM 1896 C CA . CYS A 1 228 ? 0.041 -34.070 4.439 1.00 41.78 228 CYS A CA 1
ATOM 1897 C C . CYS A 1 228 ? 0.915 -35.027 3.594 1.00 41.78 228 CYS A C 1
ATOM 1899 O O . CYS A 1 228 ? 1.368 -34.652 2.512 1.00 41.78 228 CYS A O 1
ATOM 1901 N N . PRO A 1 229 ? 1.090 -36.301 3.999 1.00 41.12 229 PRO A N 1
ATOM 1902 C CA . PRO A 1 229 ? 1.889 -37.288 3.254 1.00 41.12 229 PRO A CA 1
ATOM 1903 C C . PRO A 1 229 ? 1.457 -37.516 1.792 1.00 41.12 229 PRO A C 1
ATOM 1905 O O . PRO A 1 229 ? 2.196 -38.120 1.022 1.00 41.12 229 PRO A O 1
ATOM 1908 N N . ASN A 1 230 ? 0.266 -37.038 1.414 1.00 44.72 230 ASN A N 1
ATOM 1909 C CA . ASN A 1 230 ? -0.281 -37.100 0.059 1.00 44.72 230 ASN A CA 1
ATOM 1910 C C . ASN A 1 230 ? -0.116 -35.782 -0.733 1.00 44.72 230 ASN A C 1
ATOM 1912 O O . ASN A 1 230 ? -0.741 -35.644 -1.781 1.00 44.72 230 ASN A O 1
ATOM 1916 N N . GLY A 1 231 ? 0.662 -34.811 -0.240 1.00 41.59 231 GLY A N 1
ATOM 1917 C CA . GLY A 1 231 ? 1.010 -33.579 -0.964 1.00 41.59 231 GLY A CA 1
ATOM 1918 C C . GLY A 1 231 ? -0.095 -32.521 -1.045 1.00 41.59 231 GLY A C 1
ATOM 1919 O O . GLY A 1 231 ? -0.049 -31.658 -1.915 1.00 41.59 231 GLY A O 1
ATOM 1920 N N . HIS A 1 232 ? -1.107 -32.583 -0.173 1.00 42.88 232 HIS A N 1
ATOM 1921 C CA . HIS A 1 232 ? -2.134 -31.540 -0.085 1.00 42.88 232 HIS A CA 1
ATOM 1922 C C . HIS A 1 232 ? -1.849 -30.609 1.100 1.00 42.88 232 HIS A C 1
ATOM 1924 O O . HIS A 1 232 ? -1.592 -31.126 2.196 1.00 42.88 232 HIS A O 1
ATOM 1930 N N . PRO A 1 233 ? -1.951 -29.279 0.920 1.00 39.00 233 PRO A N 1
ATOM 1931 C CA . PRO A 1 233 ? -1.887 -28.328 2.022 1.00 39.00 233 PRO A CA 1
ATOM 1932 C C . PRO A 1 233 ? -3.094 -28.508 2.949 1.00 39.00 233 PRO A C 1
ATOM 1934 O O . PRO A 1 233 ? -4.239 -28.479 2.494 1.00 39.00 233 PRO A O 1
ATOM 1937 N N . CYS A 1 234 ? -2.853 -28.676 4.245 1.00 37.62 234 CYS A N 1
ATOM 1938 C CA . CYS A 1 234 ? -3.886 -28.694 5.277 1.00 37.62 234 CYS A CA 1
ATOM 1939 C C . CYS A 1 234 ? -3.559 -27.695 6.392 1.00 37.62 234 CYS A C 1
ATOM 1941 O O . CYS A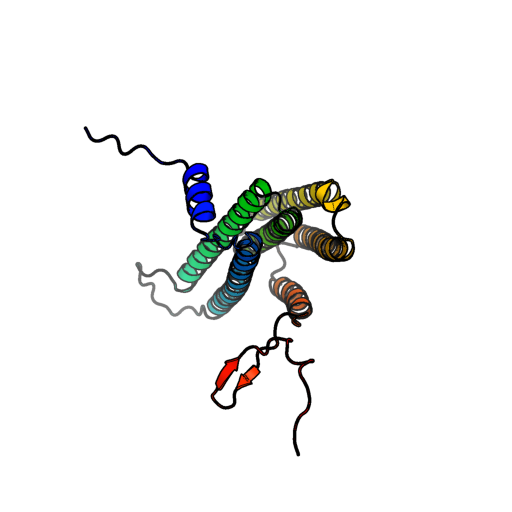 1 234 ? -2.404 -27.571 6.804 1.00 37.62 234 CYS A O 1
ATOM 1943 N N . MET A 1 235 ? -4.591 -27.011 6.892 1.00 39.00 235 MET A N 1
ATOM 1944 C CA . MET A 1 235 ? -4.513 -26.225 8.122 1.00 39.00 235 MET A CA 1
ATOM 1945 C C . MET A 1 235 ? -4.874 -27.112 9.310 1.00 39.00 235 MET A C 1
ATOM 1947 O O . MET A 1 235 ? -5.877 -27.827 9.267 1.00 39.00 235 MET A O 1
ATOM 1951 N N . ILE A 1 236 ? -4.061 -27.062 10.361 1.00 48.88 236 ILE A N 1
ATOM 1952 C CA . ILE A 1 236 ? -4.457 -27.556 11.679 1.00 48.88 236 ILE A CA 1
ATOM 1953 C C . ILE A 1 236 ? -5.055 -26.349 12.401 1.00 48.88 236 ILE A C 1
ATOM 1955 O O . ILE A 1 236 ? -4.359 -25.364 12.633 1.00 48.88 236 ILE A O 1
ATOM 1959 N N . GLU A 1 237 ? -6.356 -26.389 12.673 1.00 39.41 237 GLU A N 1
ATOM 1960 C CA . GLU A 1 237 ? -6.997 -25.419 13.562 1.00 39.41 237 GLU A CA 1
ATOM 1961 C C . GLU A 1 237 ? -6.551 -25.716 15.004 1.00 39.41 237 GLU A C 1
ATOM 1963 O O . GLU A 1 237 ? -6.596 -26.871 15.438 1.00 39.41 237 GLU A O 1
ATOM 1968 N N . ASP A 1 238 ? -6.114 -24.687 15.736 1.00 38.69 238 ASP A N 1
ATOM 1969 C CA . ASP A 1 238 ? -5.667 -24.748 17.140 1.00 38.69 238 ASP A CA 1
ATOM 1970 C C . ASP A 1 238 ? -6.835 -24.985 18.129 1.00 38.69 238 ASP A C 1
ATOM 1972 O O . ASP A 1 238 ? -6.944 -24.316 19.151 1.00 38.69 238 ASP A O 1
ATOM 1976 N N . ASP A 1 239 ? -7.708 -25.957 17.848 1.00 34.56 239 ASP A N 1
ATOM 1977 C CA . ASP A 1 239 ? -8.817 -26.374 18.724 1.00 34.56 239 ASP A CA 1
ATOM 1978 C C . ASP A 1 239 ? -8.681 -27.833 19.208 1.00 34.56 239 ASP A C 1
ATOM 1980 O O . ASP A 1 239 ? -9.639 -28.460 19.666 1.00 34.56 239 ASP A O 1
ATOM 1984 N N . TYR A 1 240 ? -7.466 -28.386 19.184 1.00 40.12 240 TYR A N 1
ATOM 1985 C CA . TYR A 1 240 ? -7.166 -29.696 19.775 1.00 40.12 240 TYR A CA 1
ATOM 1986 C C . TYR A 1 240 ? -6.158 -29.616 20.919 1.00 40.12 240 TYR A C 1
ATOM 1988 O O . TYR A 1 240 ? -5.184 -30.359 20.954 1.00 40.12 240 TYR A O 1
ATOM 1996 N N . ASP A 1 241 ? -6.447 -28.777 21.912 1.00 37.88 241 ASP A N 1
ATOM 1997 C CA . ASP A 1 241 ? -5.877 -28.948 23.249 1.00 37.88 241 ASP A CA 1
ATOM 1998 C C . ASP A 1 241 ? -6.991 -28.848 24.302 1.00 37.88 241 ASP A C 1
ATOM 2000 O O . ASP A 1 241 ? -7.166 -27.846 24.992 1.00 37.88 241 ASP A O 1
ATOM 2004 N N . GLY A 1 242 ? -7.837 -29.887 24.379 1.00 39.44 242 GLY A N 1
ATOM 2005 C CA . GLY A 1 242 ? -8.906 -29.897 25.382 1.00 39.44 242 GLY A CA 1
ATOM 2006 C C . GLY A 1 242 ? -10.067 -30.882 25.245 1.00 39.44 242 GLY A C 1
ATOM 2007 O O . GLY A 1 242 ? -11.174 -30.526 25.635 1.00 39.44 242 GLY A O 1
ATOM 2008 N N . ALA A 1 243 ? -9.877 -32.118 24.768 1.00 31.86 243 ALA A N 1
ATOM 2009 C CA . ALA A 1 243 ? -10.890 -33.165 24.960 1.00 31.86 243 ALA A CA 1
ATOM 2010 C C . ALA A 1 243 ? -10.269 -34.546 25.222 1.00 31.86 243 ALA A C 1
ATOM 2012 O O . ALA A 1 243 ? -9.989 -35.314 24.313 1.00 31.86 243 ALA A O 1
ATOM 2013 N N . MET A 1 244 ? -10.083 -34.812 26.518 1.00 35.38 244 MET A N 1
ATOM 2014 C CA . MET A 1 244 ? -10.084 -36.103 27.217 1.00 35.38 244 MET A CA 1
ATOM 2015 C C . MET A 1 244 ? -9.380 -37.328 26.604 1.00 35.38 244 MET A C 1
ATOM 2017 O O . MET A 1 244 ? -9.803 -37.929 25.621 1.00 35.38 244 MET A O 1
ATOM 2021 N N . GLN A 1 245 ? -8.411 -37.815 27.387 1.00 38.78 245 GLN A N 1
ATOM 2022 C CA . GLN A 1 245 ? -8.085 -39.231 27.564 1.00 38.78 245 GLN A CA 1
ATOM 2023 C C . GLN A 1 245 ? -9.310 -40.150 27.417 1.00 38.78 245 GLN A C 1
ATOM 2025 O O . GLN A 1 245 ? -10.294 -39.940 28.120 1.00 38.78 245 GLN A O 1
ATOM 2030 N N . MET A 1 246 ? -9.180 -41.237 26.647 1.00 32.31 246 MET A N 1
ATOM 2031 C CA . MET A 1 246 ? -9.540 -42.588 27.101 1.00 32.31 246 MET A CA 1
ATOM 2032 C C . MET A 1 246 ? -8.868 -43.690 26.254 1.00 32.31 246 MET A C 1
ATOM 2034 O O . MET A 1 246 ? -8.975 -43.713 25.032 1.00 32.31 246 MET A O 1
ATOM 2038 N N . ASN A 1 247 ? -8.298 -44.653 26.990 1.00 31.75 247 ASN A N 1
ATOM 2039 C CA . ASN A 1 247 ? -8.026 -46.065 26.674 1.00 31.75 247 ASN A CA 1
ATOM 2040 C C . ASN A 1 247 ? -6.731 -46.461 25.936 1.00 31.75 247 ASN A C 1
ATOM 2042 O O . ASN A 1 247 ? -6.705 -46.622 24.716 1.00 31.75 247 ASN A O 1
ATOM 2046 N N . LYS A 1 248 ? -5.735 -46.886 26.725 1.00 30.97 248 LYS A N 1
ATOM 2047 C CA . LYS A 1 248 ? -5.550 -48.317 27.042 1.00 30.97 248 LYS A CA 1
ATOM 2048 C C . LYS A 1 248 ? -4.935 -48.508 28.424 1.00 30.97 248 LYS A C 1
ATOM 2050 O O . LYS A 1 248 ? -4.098 -47.662 28.800 1.00 30.97 248 LYS A O 1
#